Protein AF-0000000085166719 (afdb_homodimer)

Solvent-accessible surface area (backbone atoms only — not comparable to full-atom values): 10986 Å² total; per-residue (Å²): 116,51,76,52,40,31,34,37,41,42,39,90,91,28,64,66,60,52,31,53,52,50,73,62,52,52,67,69,53,53,51,48,44,43,71,26,22,47,31,54,35,35,32,27,33,35,81,90,76,30,36,29,46,36,39,30,30,33,42,92,82,41,46,61,86,51,44,81,73,34,67,69,51,45,51,50,28,52,76,44,33,88,38,32,50,48,48,98,83,22,43,70,46,69,44,77,39,44,84,44,44,73,44,109,116,50,76,52,39,32,32,38,41,41,40,88,90,28,64,66,60,53,30,50,52,51,74,60,52,51,67,67,54,54,51,49,43,44,71,26,23,47,32,54,34,35,32,28,33,35,80,89,76,30,35,29,44,35,38,31,30,31,42,92,82,42,46,60,88,52,43,80,74,34,67,70,50,44,51,50,29,51,74,45,34,88,39,33,47,48,48,98,84,23,44,69,47,70,45,76,36,43,84,44,43,74,44,106

Structure (mmCIF, N/CA/C/O backbone):
data_AF-0000000085166719-model_v1
#
loop_
_entity.id
_entity.type
_entity.pdbx_description
1 polymer 'L-rhamnose mutarotase'
#
loop_
_atom_site.group_PDB
_atom_site.id
_atom_site.type_symbol
_atom_site.label_atom_id
_atom_site.label_alt_id
_atom_site.label_comp_id
_atom_site.label_asym_id
_atom_site.label_entity_id
_atom_site.label_seq_id
_atom_site.pdbx_PDB_ins_code
_atom_site.Cartn_x
_atom_site.Cartn_y
_atom_site.Cartn_z
_atom_site.occupancy
_atom_site.B_iso_or_equiv
_atom_site.auth_seq_id
_atom_site.auth_comp_id
_atom_site.auth_asym_id
_atom_site.auth_atom_id
_atom_site.pdbx_PDB_model_num
ATOM 1 N N . MET A 1 1 ? 17.672 -0.091 -2.314 1 94.38 1 MET A N 1
ATOM 2 C CA . MET A 1 1 ? 16.594 -0.84 -2.947 1 94.38 1 MET A CA 1
ATOM 3 C C . MET A 1 1 ? 15.438 0.082 -3.322 1 94.38 1 MET A C 1
ATOM 5 O O . MET A 1 1 ? 15.234 1.113 -2.682 1 94.38 1 MET A O 1
ATOM 9 N N . GLU A 1 2 ? 14.773 -0.248 -4.43 1 97.62 2 GLU A N 1
ATOM 10 C CA . GLU A 1 2 ? 13.641 0.541 -4.902 1 97.62 2 GLU A CA 1
ATOM 11 C C . GLU A 1 2 ? 12.32 -0.02 -4.379 1 97.62 2 GLU A C 1
ATOM 13 O O . GLU A 1 2 ? 12.125 -1.236 -4.34 1 97.62 2 GLU A O 1
ATOM 18 N N . GLN A 1 3 ? 11.477 0.871 -3.959 1 98.75 3 GLN A N 1
ATOM 19 C CA . GLN A 1 3 ? 10.133 0.477 -3.549 1 98.75 3 GLN A CA 1
ATOM 20 C C . GLN A 1 3 ? 9.109 0.778 -4.641 1 98.75 3 GLN A C 1
ATOM 22 O O . GLN A 1 3 ? 9.086 1.884 -5.188 1 98.75 3 GLN A O 1
ATOM 27 N N . ILE A 1 4 ? 8.234 -0.216 -5.027 1 98.88 4 ILE A N 1
ATOM 28 C CA . ILE A 1 4 ? 7.188 -0.021 -6.023 1 98.88 4 ILE A CA 1
ATOM 29 C C . ILE A 1 4 ? 5.859 -0.545 -5.488 1 98.88 4 ILE A C 1
ATOM 31 O O . ILE A 1 4 ? 5.832 -1.345 -4.547 1 98.88 4 ILE A O 1
ATOM 35 N N . ALA A 1 5 ? 4.809 -0.035 -6.062 1 98.94 5 ALA A N 1
ATOM 36 C CA . ALA A 1 5 ? 3.465 -0.453 -5.664 1 98.94 5 ALA A CA 1
ATOM 37 C C . ALA A 1 5 ? 2.527 -0.502 -6.867 1 98.94 5 ALA A C 1
ATOM 39 O O . ALA A 1 5 ? 2.748 0.188 -7.863 1 98.94 5 ALA A O 1
ATOM 40 N N . PHE A 1 6 ? 1.506 -1.319 -6.793 1 98.94 6 PHE A N 1
ATOM 41 C CA . PHE A 1 6 ? 0.502 -1.482 -7.836 1 98.94 6 PHE A CA 1
ATOM 42 C C . PHE A 1 6 ? -0.787 -2.059 -7.262 1 98.94 6 PHE A C 1
ATOM 44 O O . PHE A 1 6 ? -0.815 -2.512 -6.117 1 98.94 6 PHE A O 1
ATOM 51 N N . THR A 1 7 ? -1.809 -1.953 -8.039 1 98.88 7 THR A N 1
ATOM 52 C CA . THR A 1 7 ? -3.07 -2.553 -7.621 1 98.88 7 THR A CA 1
ATOM 53 C C . THR A 1 7 ? -3.471 -3.688 -8.555 1 98.88 7 THR A C 1
ATOM 55 O O . THR A 1 7 ? -2.977 -3.771 -9.688 1 98.88 7 THR A O 1
ATOM 58 N N . MET A 1 8 ? -4.246 -4.547 -8.039 1 98.81 8 MET A N 1
ATOM 59 C CA . MET A 1 8 ? -4.953 -5.629 -8.719 1 98.81 8 MET A CA 1
ATOM 60 C C . MET A 1 8 ? -6.418 -5.676 -8.289 1 98.81 8 MET A C 1
ATOM 62 O O . MET A 1 8 ? -6.863 -4.844 -7.496 1 98.81 8 MET A O 1
ATOM 66 N N . GLN A 1 9 ? -7.184 -6.609 -8.922 1 98.81 9 GLN A N 1
ATOM 67 C CA . GLN A 1 9 ? -8.609 -6.656 -8.617 1 98.81 9 GLN A CA 1
ATOM 68 C C . GLN A 1 9 ? -9.062 -8.086 -8.336 1 98.81 9 GLN A C 1
ATOM 70 O O . GLN A 1 9 ? -8.984 -8.953 -9.211 1 98.81 9 GLN A O 1
ATOM 75 N N . LEU A 1 10 ? -9.477 -8.242 -7.148 1 98.62 10 LEU A N 1
ATOM 76 C CA . LEU A 1 10 ? -10.07 -9.516 -6.762 1 98.62 10 LEU A CA 1
ATOM 77 C C . LEU A 1 10 ? -11.516 -9.617 -7.234 1 98.62 10 LEU A C 1
ATOM 79 O O . LEU A 1 10 ? -12.227 -8.617 -7.266 1 98.62 10 LEU A O 1
ATOM 83 N N . ARG A 1 11 ? -11.938 -10.797 -7.504 1 98.12 11 ARG A N 1
ATOM 84 C CA . ARG A 1 11 ? -13.352 -11.039 -7.785 1 98.12 11 ARG A CA 1
ATOM 85 C C . ARG A 1 11 ? -14.164 -11.07 -6.496 1 98.12 11 ARG A C 1
ATOM 87 O O . ARG A 1 11 ? -13.664 -11.492 -5.449 1 98.12 11 ARG A O 1
ATOM 94 N N . PRO A 1 12 ? -15.43 -10.641 -6.629 1 97.25 12 PRO A N 1
ATOM 95 C CA . PRO A 1 12 ? -16.266 -10.648 -5.43 1 97.25 12 PRO A CA 1
ATOM 96 C C . PRO A 1 12 ? -16.328 -12.016 -4.754 1 97.25 12 PRO A C 1
ATOM 98 O O . PRO A 1 12 ? -16.422 -13.039 -5.434 1 97.25 12 PRO A O 1
ATOM 101 N N . GLY A 1 13 ? -16.141 -12.031 -3.404 1 97.06 13 GLY A N 1
ATOM 102 C CA . GLY A 1 13 ? -16.312 -13.25 -2.631 1 97.06 13 GLY A CA 1
ATOM 103 C C . GLY A 1 13 ? -15.078 -14.117 -2.602 1 97.06 13 GLY A C 1
ATOM 104 O O . GLY A 1 13 ? -15.094 -15.227 -2.061 1 97.06 13 GLY A O 1
ATOM 105 N N . CYS A 1 14 ? -13.93 -13.609 -3.07 1 98.44 14 CYS A N 1
ATOM 106 C CA . CYS A 1 14 ? -12.781 -14.484 -3.262 1 98.44 14 CYS A CA 1
ATOM 107 C C . CYS A 1 14 ? -11.68 -14.164 -2.256 1 98.44 14 CYS A C 1
ATOM 109 O O . CYS A 1 14 ? -10.594 -14.75 -2.305 1 98.44 14 CYS A O 1
ATOM 111 N N . ALA A 1 15 ? -11.914 -13.289 -1.323 1 98.56 15 ALA A N 1
ATOM 112 C CA . ALA A 1 15 ? -10.883 -12.805 -0.409 1 98.56 15 ALA A CA 1
ATOM 113 C C . ALA A 1 15 ? -10.312 -13.945 0.435 1 98.56 15 ALA A C 1
ATOM 115 O O . ALA A 1 15 ? -9.094 -14.07 0.578 1 98.56 15 ALA A O 1
ATOM 116 N N . GLU A 1 16 ? -11.164 -14.781 0.986 1 98.38 16 GLU A N 1
ATOM 117 C CA . GLU A 1 16 ? -10.727 -15.859 1.871 1 98.38 16 GLU A CA 1
ATOM 118 C C . GLU A 1 16 ? -9.852 -16.859 1.125 1 98.38 16 GLU A C 1
ATOM 120 O O . GLU A 1 16 ? -8.812 -17.281 1.632 1 98.38 16 GLU A O 1
ATOM 125 N N . GLN A 1 17 ? -10.289 -17.25 -0.04 1 98.69 17 GLN A N 1
ATOM 126 C CA . GLN A 1 17 ? -9.508 -18.188 -0.833 1 98.69 17 GLN A CA 1
ATOM 127 C C . GLN A 1 17 ? -8.18 -17.578 -1.264 1 98.69 17 GLN A C 1
ATOM 129 O O . GLN A 1 17 ? -7.152 -18.266 -1.276 1 98.69 17 GLN A O 1
ATOM 134 N N . TYR A 1 18 ? -8.242 -16.344 -1.634 1 98.88 18 TYR A N 1
ATOM 135 C CA . TYR A 1 18 ? -7.02 -15.641 -2.004 1 98.88 18 TYR A CA 1
ATOM 136 C C . TYR A 1 18 ? -6 -15.688 -0.869 1 98.88 18 TYR A C 1
ATOM 138 O O . TYR A 1 18 ? -4.84 -16.047 -1.082 1 98.88 18 TYR A O 1
ATOM 146 N N . ARG A 1 19 ? -6.414 -15.336 0.312 1 98.75 19 ARG A N 1
ATOM 147 C CA . ARG A 1 19 ? -5.539 -15.344 1.481 1 98.75 19 ARG A CA 1
ATOM 148 C C . ARG A 1 19 ? -5.023 -16.75 1.773 1 98.75 19 ARG A C 1
ATOM 150 O O . ARG A 1 19 ? -3.844 -16.938 2.072 1 98.75 19 ARG A O 1
ATOM 157 N N . ALA A 1 20 ? -5.891 -17.719 1.7 1 98.75 20 ALA A N 1
ATOM 158 C CA . ALA A 1 20 ? -5.516 -19.109 1.983 1 98.75 20 ALA A CA 1
ATOM 159 C C . ALA A 1 20 ? -4.406 -19.578 1.046 1 98.75 20 ALA A C 1
ATOM 161 O O . ALA A 1 20 ? -3.467 -20.25 1.476 1 98.75 20 ALA A O 1
ATOM 162 N N . ARG A 1 21 ? -4.508 -19.203 -0.226 1 98.75 21 ARG A N 1
ATOM 163 C CA . ARG A 1 21 ? -3.496 -19.625 -1.191 1 98.75 21 ARG A CA 1
ATOM 164 C C . ARG A 1 21 ? -2.166 -18.922 -0.931 1 98.75 21 ARG A C 1
ATOM 166 O O . ARG A 1 21 ? -1.103 -19.547 -1.054 1 98.75 21 ARG A O 1
ATOM 173 N N . HIS A 1 22 ? -2.201 -17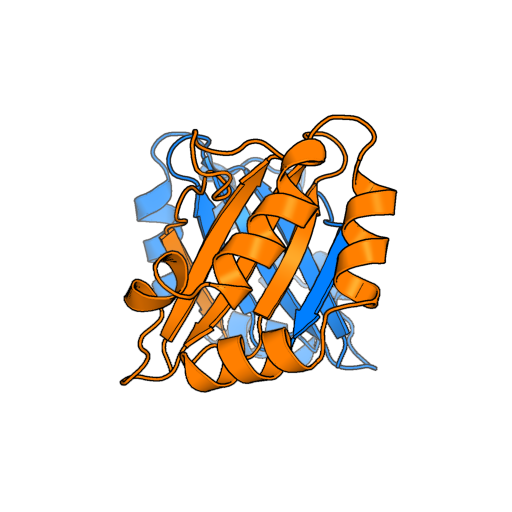.703 -0.545 1 98.81 22 HIS A N 1
ATOM 174 C CA . HIS A 1 22 ? -0.966 -16.984 -0.24 1 98.81 22 HIS A CA 1
ATOM 175 C C . HIS A 1 22 ? -0.344 -17.5 1.057 1 98.81 22 HIS A C 1
ATOM 177 O O . HIS A 1 22 ? 0.881 -17.547 1.186 1 98.81 22 HIS A O 1
ATOM 183 N N . ASP A 1 23 ? -1.196 -17.906 2.061 1 98.31 23 ASP A N 1
ATOM 184 C CA . ASP A 1 23 ? -0.703 -18.484 3.301 1 98.31 23 ASP A CA 1
ATOM 185 C C . ASP A 1 23 ? 0.035 -19.797 3.033 1 98.31 23 ASP A C 1
ATOM 187 O O . ASP A 1 23 ? 0.955 -20.156 3.77 1 98.31 23 ASP A O 1
ATOM 191 N N . ALA A 1 24 ? -0.375 -20.469 1.98 1 98.12 24 ALA A N 1
ATOM 192 C CA . ALA A 1 24 ? 0.218 -21.75 1.592 1 98.12 24 ALA A CA 1
ATOM 193 C C . ALA A 1 24 ? 1.157 -21.578 0.401 1 98.12 24 ALA A C 1
ATOM 195 O O . ALA A 1 24 ? 1.248 -22.453 -0.458 1 98.12 24 ALA A O 1
ATOM 196 N N . LEU A 1 25 ? 1.746 -20.422 0.362 1 98.25 25 LEU A N 1
ATOM 197 C CA . LEU A 1 25 ? 2.629 -20.109 -0.758 1 98.25 25 LEU A CA 1
ATOM 198 C C . LEU A 1 25 ? 3.611 -21.25 -1.003 1 98.25 25 LEU A C 1
ATOM 200 O O . LEU A 1 25 ? 4.18 -21.812 -0.056 1 98.25 25 LEU A O 1
ATOM 204 N N . TRP A 1 26 ? 3.83 -21.531 -2.205 1 98.12 26 TRP A N 1
ATOM 205 C CA . TRP A 1 26 ? 4.809 -22.562 -2.555 1 98.12 26 TRP A CA 1
ATOM 206 C C . TRP A 1 26 ? 6.219 -22.109 -2.193 1 98.12 26 TRP A C 1
ATOM 208 O O . TRP A 1 26 ? 6.656 -21.031 -2.6 1 98.12 26 TRP A O 1
ATOM 218 N N . PRO A 1 27 ? 6.926 -22.922 -1.516 1 98.25 27 PRO A N 1
ATOM 219 C CA . PRO A 1 27 ? 8.289 -22.516 -1.146 1 98.25 27 PRO A CA 1
ATOM 220 C C . PRO A 1 27 ? 9.148 -22.172 -2.357 1 98.25 27 PRO A C 1
ATOM 222 O O . PRO A 1 27 ? 9.938 -21.234 -2.307 1 98.25 27 PRO A O 1
ATOM 225 N N . GLU A 1 28 ? 8.977 -22.922 -3.402 1 98.62 28 GLU A N 1
ATOM 226 C CA . GLU A 1 28 ? 9.766 -22.672 -4.605 1 98.62 28 GLU A CA 1
ATOM 227 C C . GLU A 1 28 ? 9.406 -21.312 -5.215 1 98.62 28 GLU A C 1
ATOM 229 O O . GLU A 1 28 ? 10.242 -20.672 -5.844 1 98.62 28 GLU A O 1
ATOM 234 N N . LEU A 1 29 ? 8.188 -20.906 -5.047 1 98.75 29 LEU A N 1
ATOM 235 C CA . LEU A 1 29 ? 7.785 -19.594 -5.539 1 98.75 29 LEU A CA 1
ATOM 236 C C . LEU A 1 29 ? 8.453 -18.484 -4.738 1 98.75 29 LEU A C 1
ATOM 238 O O . LEU A 1 29 ? 8.898 -17.484 -5.305 1 98.75 29 LEU A O 1
ATOM 242 N N . ALA A 1 30 ? 8.484 -18.641 -3.42 1 98.75 30 ALA A N 1
ATOM 243 C CA . ALA A 1 30 ? 9.172 -17.656 -2.588 1 98.75 30 ALA A CA 1
ATOM 244 C C . ALA A 1 30 ? 10.6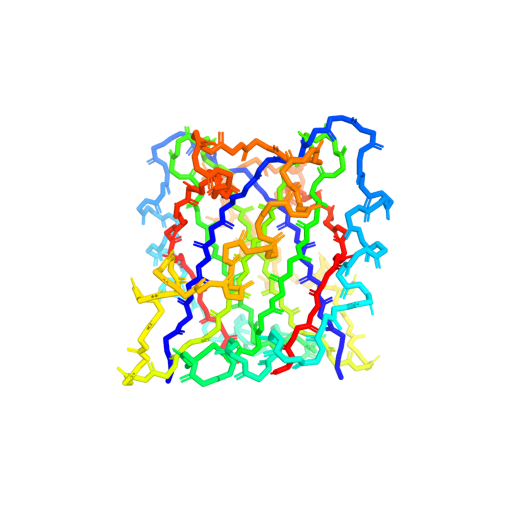25 -17.5 -3.018 1 98.75 30 ALA A C 1
ATOM 246 O O . ALA A 1 30 ? 11.125 -16.375 -3.131 1 98.75 30 ALA A O 1
ATOM 247 N N . VAL A 1 31 ? 11.25 -18.625 -3.229 1 98.75 31 VAL A N 1
ATOM 248 C CA . VAL A 1 31 ? 12.641 -18.625 -3.666 1 98.75 31 VAL A CA 1
ATOM 249 C C . VAL A 1 31 ? 12.758 -17.891 -4.996 1 98.75 31 VAL A C 1
ATOM 251 O O . VAL A 1 31 ? 13.641 -17.047 -5.164 1 98.75 31 VAL A O 1
ATOM 254 N N . LEU A 1 32 ? 11.828 -18.25 -5.902 1 98.81 32 LEU A N 1
ATOM 255 C CA . LEU A 1 32 ? 11.844 -17.609 -7.219 1 98.81 32 LEU A CA 1
ATOM 256 C C . LEU A 1 32 ? 11.711 -16.094 -7.094 1 98.81 32 LEU A C 1
ATOM 258 O O . LEU A 1 32 ? 12.445 -15.352 -7.738 1 98.81 32 LEU A O 1
ATOM 262 N N . LEU A 1 33 ? 10.734 -15.609 -6.301 1 98.81 33 LEU A N 1
ATOM 263 C CA . LEU A 1 33 ? 10.523 -14.18 -6.113 1 98.81 33 LEU A CA 1
ATOM 264 C C . LEU A 1 33 ? 11.758 -13.516 -5.512 1 98.81 33 LEU A C 1
ATOM 266 O O . LEU A 1 33 ? 12.164 -12.438 -5.953 1 98.81 33 LEU A O 1
ATOM 270 N N . HIS A 1 34 ? 12.375 -14.18 -4.539 1 98.69 34 HIS A N 1
ATOM 271 C CA . HIS A 1 34 ? 13.602 -13.648 -3.955 1 98.69 34 HIS A CA 1
ATOM 272 C C . HIS A 1 34 ? 14.719 -13.578 -4.988 1 98.69 34 HIS A C 1
ATOM 274 O O . HIS A 1 34 ? 15.461 -12.594 -5.043 1 98.69 34 HIS A O 1
ATOM 280 N N . GLN A 1 35 ? 14.82 -14.617 -5.766 1 98.56 35 GLN A N 1
ATOM 281 C CA . GLN A 1 35 ? 15.844 -14.664 -6.801 1 98.56 35 GLN A CA 1
ATOM 282 C C . GLN A 1 35 ? 15.633 -13.562 -7.836 1 98.56 35 GLN A C 1
ATOM 284 O O . GLN A 1 35 ? 16.594 -13.023 -8.383 1 98.56 35 GLN A O 1
ATOM 289 N N . ALA A 1 36 ? 14.414 -13.281 -8.039 1 98.69 36 ALA A N 1
ATOM 290 C CA . ALA A 1 36 ? 14.086 -12.234 -9.008 1 98.69 36 ALA A CA 1
ATOM 291 C C . ALA A 1 36 ? 14.375 -10.852 -8.43 1 98.69 36 ALA A C 1
ATOM 293 O O . ALA A 1 36 ? 14.258 -9.844 -9.133 1 98.69 36 ALA A O 1
ATOM 294 N N . GLY A 1 37 ? 14.703 -10.75 -7.121 1 98.69 37 GLY A N 1
ATOM 295 C CA . GLY A 1 37 ? 15.086 -9.492 -6.496 1 98.69 37 GLY A CA 1
ATOM 296 C C . GLY A 1 37 ? 13.992 -8.906 -5.621 1 98.69 37 GLY A C 1
ATOM 297 O O . GLY A 1 37 ? 14.156 -7.816 -5.062 1 98.69 37 GLY A O 1
ATOM 298 N N . VAL A 1 38 ? 12.852 -9.617 -5.469 1 98.75 38 VAL A N 1
ATOM 299 C CA . VAL A 1 38 ? 11.719 -9.133 -4.688 1 98.75 38 VAL A CA 1
ATOM 300 C C . VAL A 1 38 ? 12.031 -9.25 -3.197 1 98.75 38 VAL A C 1
ATOM 302 O O . VAL A 1 38 ? 12.539 -10.281 -2.742 1 98.75 38 VAL A O 1
ATOM 305 N N . ARG A 1 39 ? 11.781 -8.18 -2.49 1 98.62 39 ARG A N 1
ATOM 306 C CA . ARG A 1 39 ? 11.922 -8.141 -1.038 1 98.62 39 ARG A CA 1
ATOM 307 C C . ARG A 1 39 ? 10.75 -7.41 -0.389 1 98.62 39 ARG A C 1
ATOM 309 O O . ARG A 1 39 ? 10.18 -6.496 -0.983 1 98.62 39 ARG A O 1
ATOM 316 N N . ASP A 1 40 ? 10.445 -7.848 0.82 1 98.56 40 ASP A N 1
ATOM 317 C CA . ASP A 1 40 ? 9.453 -7.16 1.647 1 98.56 40 ASP A CA 1
ATOM 318 C C . ASP A 1 40 ? 8.18 -6.887 0.861 1 98.56 40 ASP A C 1
ATOM 320 O O . ASP A 1 40 ? 7.742 -5.738 0.758 1 98.56 40 ASP A O 1
ATOM 324 N N . TYR A 1 41 ? 7.59 -7.973 0.288 1 98.94 41 TYR A N 1
ATOM 325 C CA . TYR A 1 41 ? 6.414 -7.914 -0.57 1 98.94 41 TYR A CA 1
ATOM 326 C C . TYR A 1 41 ? 5.141 -8.117 0.241 1 98.94 41 TYR A C 1
ATOM 328 O O . TYR A 1 41 ? 4.934 -9.18 0.828 1 98.94 41 TYR A O 1
ATOM 336 N N . SER A 1 42 ? 4.285 -7.074 0.28 1 98.94 42 SER A N 1
ATOM 337 C CA . SER A 1 42 ? 3.025 -7.148 1.012 1 98.94 42 SER A CA 1
ATOM 338 C C . SER A 1 42 ? 1.837 -6.871 0.097 1 98.94 42 SER A C 1
ATOM 340 O O . SER A 1 42 ? 1.944 -6.086 -0.848 1 98.94 42 SER A O 1
ATOM 342 N N . ILE A 1 43 ? 0.747 -7.488 0.389 1 98.94 43 ILE A N 1
ATOM 343 C CA . ILE A 1 43 ? -0.516 -7.254 -0.302 1 98.94 43 ILE A CA 1
ATOM 344 C C . ILE A 1 43 ? -1.628 -7.023 0.72 1 98.94 43 ILE A C 1
ATOM 346 O O . ILE A 1 43 ? -1.722 -7.746 1.716 1 98.94 43 ILE A O 1
ATOM 350 N N . PHE A 1 44 ? -2.465 -6.055 0.47 1 98.94 44 PHE A N 1
ATOM 351 C CA . PHE A 1 44 ? -3.621 -5.707 1.289 1 98.94 44 PHE A CA 1
ATOM 352 C C . PHE A 1 44 ? -4.887 -5.641 0.44 1 98.94 44 PHE A C 1
ATOM 354 O O . PHE A 1 44 ? -4.816 -5.398 -0.767 1 98.94 44 PHE A O 1
ATOM 361 N N . LEU A 1 45 ? -6.016 -5.762 1.114 1 98.94 45 LEU A N 1
ATOM 362 C CA . LEU A 1 45 ? -7.297 -5.797 0.415 1 98.94 45 LEU A CA 1
ATOM 363 C C . LEU A 1 45 ? -8.203 -4.664 0.883 1 98.94 45 LEU A C 1
ATOM 365 O O . LEU A 1 45 ? -8.375 -4.457 2.086 1 98.94 45 LEU A O 1
ATOM 369 N N . ASP A 1 46 ? -8.688 -3.873 -0.027 1 98.38 46 ASP A N 1
ATOM 370 C CA . ASP A 1 46 ? -9.891 -3.074 0.206 1 98.38 46 ASP A CA 1
ATOM 371 C C . ASP A 1 46 ? -11.148 -3.926 0.079 1 98.38 46 ASP A C 1
ATOM 373 O O . ASP A 1 46 ? -11.594 -4.23 -1.032 1 98.38 46 ASP A O 1
ATOM 377 N N . ALA A 1 47 ? -11.758 -4.25 1.148 1 95.75 47 ALA A N 1
ATOM 378 C CA . ALA A 1 47 ? -12.844 -5.227 1.159 1 95.75 47 ALA A CA 1
ATOM 379 C C . ALA A 1 47 ? -14.078 -4.688 0.444 1 95.75 47 ALA A C 1
ATOM 381 O O . ALA A 1 47 ? -14.891 -5.461 -0.069 1 95.75 47 ALA A O 1
ATOM 382 N N . ASP A 1 48 ? -14.219 -3.381 0.429 1 95.06 48 ASP A N 1
ATOM 383 C CA . ASP A 1 48 ? -15.398 -2.781 -0.179 1 95.06 48 ASP A CA 1
ATOM 384 C C . ASP A 1 48 ? -15.359 -2.9 -1.7 1 95.06 48 ASP A C 1
ATOM 386 O O . ASP A 1 48 ? -16.375 -3.184 -2.336 1 95.06 48 ASP A O 1
ATOM 390 N N . SER A 1 49 ? -14.18 -2.75 -2.262 1 96.44 49 SER A N 1
ATOM 391 C CA . SER A 1 49 ? -14.078 -2.672 -3.715 1 96.44 49 SER A CA 1
ATOM 392 C C . SER A 1 49 ? -13.461 -3.943 -4.293 1 96.44 49 SER A C 1
ATOM 394 O O . SER A 1 49 ? -13.531 -4.18 -5.504 1 96.44 49 SER A O 1
ATOM 396 N N . GLY A 1 50 ? -12.836 -4.75 -3.451 1 98 50 GLY A N 1
ATOM 397 C CA . GLY A 1 50 ? -12.094 -5.902 -3.943 1 98 50 GLY A CA 1
ATOM 398 C C . GLY A 1 50 ? -10.719 -5.547 -4.477 1 98 50 GLY A C 1
ATOM 399 O O . GLY A 1 50 ? -10 -6.414 -4.973 1 98 50 GLY A O 1
ATOM 400 N N . LYS A 1 51 ? -10.359 -4.309 -4.414 1 98.56 51 LYS A N 1
ATOM 401 C CA . LYS A 1 51 ? -9.055 -3.869 -4.898 1 98.56 51 LYS A CA 1
ATOM 402 C C . LYS A 1 51 ? -7.934 -4.355 -3.979 1 98.56 51 LYS A C 1
ATOM 404 O O . LYS A 1 51 ? -8.055 -4.285 -2.754 1 98.56 51 LYS A O 1
ATOM 409 N N . LEU A 1 52 ? -6.844 -4.934 -4.578 1 98.94 52 LEU A N 1
ATOM 410 C CA . LEU A 1 52 ? -5.629 -5.32 -3.871 1 98.94 52 LEU A CA 1
ATOM 411 C C . LEU A 1 52 ? -4.539 -4.27 -4.047 1 98.94 52 LEU A C 1
ATOM 413 O O . LEU A 1 52 ? -4.293 -3.805 -5.164 1 98.94 52 LEU A O 1
ATOM 417 N N . PHE A 1 53 ? -3.961 -3.893 -2.99 1 98.94 53 PHE A N 1
ATOM 418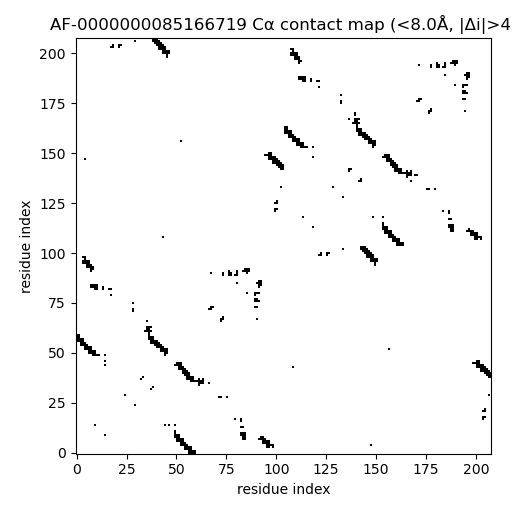 C CA . PHE A 1 53 ? -2.799 -3.014 -2.949 1 98.94 53 PHE A CA 1
ATOM 419 C C . PHE A 1 53 ? -1.531 -3.805 -2.645 1 98.94 53 PHE A C 1
ATOM 421 O O . PHE A 1 53 ? -1.41 -4.406 -1.575 1 98.94 53 PHE A O 1
ATOM 428 N N . ALA A 1 54 ? -0.616 -3.812 -3.568 1 98.94 54 ALA A N 1
ATOM 429 C CA . ALA A 1 54 ? 0.655 -4.52 -3.418 1 98.94 54 ALA A CA 1
ATOM 430 C C . ALA A 1 54 ? 1.821 -3.537 -3.342 1 98.94 54 ALA A C 1
ATOM 432 O O . ALA A 1 54 ? 1.861 -2.553 -4.082 1 98.94 54 ALA A O 1
ATOM 433 N N . VAL A 1 55 ? 2.725 -3.787 -2.441 1 98.94 55 VAL A N 1
ATOM 434 C CA . VAL A 1 55 ? 3.936 -2.986 -2.297 1 98.94 55 VAL A CA 1
ATOM 435 C C . VAL A 1 55 ? 5.133 -3.898 -2.037 1 98.94 55 VAL A C 1
ATOM 437 O O . VAL A 1 55 ? 5.027 -4.871 -1.288 1 98.94 55 VAL A O 1
ATOM 440 N N . LEU A 1 56 ? 6.199 -3.617 -2.686 1 98.94 56 LEU A N 1
ATOM 441 C CA . LEU A 1 56 ? 7.395 -4.438 -2.531 1 98.94 56 LEU A CA 1
ATOM 442 C C . LEU A 1 56 ? 8.656 -3.6 -2.73 1 98.94 56 LEU A C 1
ATOM 444 O O . LEU A 1 56 ? 8.586 -2.475 -3.23 1 98.94 56 LEU A O 1
ATOM 448 N N . ARG A 1 57 ? 9.766 -4.145 -2.295 1 98.75 57 ARG A N 1
ATOM 449 C CA . ARG A 1 57 ? 11.086 -3.633 -2.637 1 98.75 57 ARG A CA 1
ATOM 450 C C . ARG A 1 57 ? 11.805 -4.57 -3.602 1 98.75 57 ARG A C 1
ATOM 452 O O . ARG A 1 57 ? 11.508 -5.77 -3.645 1 98.75 57 ARG A O 1
ATOM 459 N N . ARG A 1 58 ? 12.617 -3.988 -4.383 1 98.69 58 ARG A N 1
ATOM 460 C CA . ARG A 1 58 ? 13.398 -4.832 -5.285 1 98.69 58 ARG A CA 1
ATOM 461 C C . ARG A 1 58 ? 14.852 -4.387 -5.332 1 98.69 58 ARG A C 1
ATOM 463 O O . ARG A 1 58 ? 15.148 -3.191 -5.254 1 98.69 58 ARG A O 1
ATOM 470 N N . THR A 1 59 ? 15.734 -5.359 -5.5 1 98.38 59 THR A N 1
ATOM 471 C CA . THR A 1 59 ? 17.172 -5.102 -5.578 1 98.38 59 THR A CA 1
ATOM 472 C C . THR A 1 59 ? 17.516 -4.375 -6.871 1 98.38 59 THR A C 1
ATOM 474 O O . THR A 1 59 ? 16.7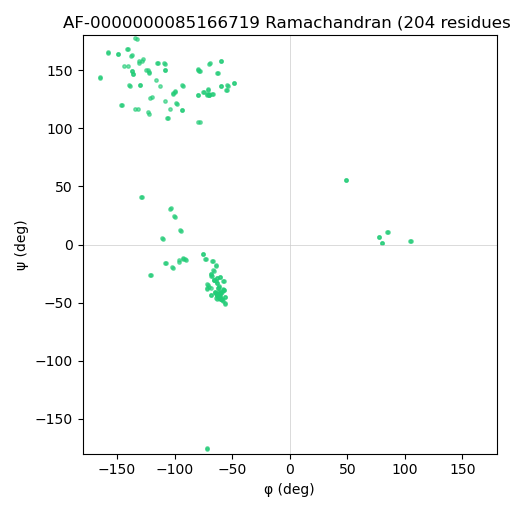81 -4.461 -7.855 1 98.38 59 THR A O 1
ATOM 477 N N . PRO A 1 60 ? 18.656 -3.643 -6.871 1 97.81 60 PRO A N 1
ATOM 478 C CA . PRO A 1 60 ? 19.047 -2.918 -8.086 1 97.81 60 PRO A CA 1
ATOM 479 C C . PRO A 1 60 ? 19.203 -3.834 -9.297 1 97.81 60 PRO A C 1
ATOM 481 O O . PRO A 1 60 ? 18.938 -3.42 -10.43 1 97.81 60 PRO A O 1
ATOM 484 N N . GLU A 1 61 ? 19.609 -5.066 -9.102 1 97.31 61 GLU A N 1
ATOM 485 C CA . GLU A 1 61 ? 19.859 -6 -10.195 1 97.31 61 GLU A CA 1
ATOM 486 C C . GLU A 1 61 ? 18.688 -6.961 -10.375 1 97.31 61 GLU A C 1
ATOM 488 O O . GLU A 1 61 ? 18.859 -8.07 -10.883 1 97.31 61 GLU A O 1
ATOM 493 N N . HIS A 1 62 ? 17.609 -6.531 -9.961 1 98.5 62 HIS A N 1
ATOM 494 C CA . HIS A 1 62 ? 16.453 -7.418 -10.039 1 98.5 62 HIS A CA 1
ATOM 495 C C . HIS A 1 62 ? 16.172 -7.828 -11.477 1 98.5 62 HIS A C 1
ATOM 497 O O . HIS A 1 62 ? 16.562 -7.129 -12.414 1 98.5 62 HIS A O 1
ATOM 503 N N . CYS A 1 63 ? 15.461 -8.961 -11.648 1 98.19 63 CYS A N 1
ATOM 504 C CA . CYS A 1 63 ? 15.047 -9.469 -12.953 1 98.19 63 CYS A CA 1
ATOM 505 C C . CYS A 1 63 ? 13.555 -9.766 -12.969 1 98.19 63 CYS A C 1
ATOM 507 O O . CYS A 1 63 ? 13.133 -10.805 -13.5 1 98.19 63 CYS A O 1
ATOM 509 N N . MET A 1 64 ? 12.781 -8.898 -12.359 1 98.25 64 MET A N 1
ATOM 510 C CA . MET A 1 64 ? 11.336 -9.102 -12.242 1 98.25 64 MET A CA 1
ATOM 511 C C . MET A 1 64 ? 10.68 -9.172 -13.617 1 98.25 64 MET A C 1
ATOM 513 O O . MET A 1 64 ? 9.656 -9.836 -13.789 1 98.25 64 MET A O 1
ATOM 517 N N . ASP A 1 65 ? 11.266 -8.531 -14.578 1 97.25 65 ASP A N 1
ATOM 518 C CA . ASP A 1 65 ? 10.703 -8.492 -15.922 1 97.25 65 ASP A CA 1
ATOM 519 C C . ASP A 1 65 ? 10.734 -9.875 -16.578 1 97.25 65 ASP A C 1
ATOM 521 O O . ASP A 1 65 ? 10.062 -10.109 -17.578 1 97.25 65 ASP A O 1
ATOM 525 N N . SER A 1 66 ? 11.477 -10.82 -16.047 1 97.44 66 SER A N 1
ATOM 526 C CA . SER A 1 66 ? 11.578 -12.164 -16.609 1 97.44 66 SER A CA 1
ATOM 527 C C . SER A 1 66 ? 10.555 -13.102 -15.969 1 97.44 66 SER A C 1
ATOM 529 O O . SER A 1 66 ? 10.328 -14.211 -16.469 1 97.44 66 SER A O 1
ATOM 531 N N . LEU A 1 67 ? 9.938 -12.695 -14.898 1 98.19 67 LEU A N 1
ATOM 532 C CA . LEU A 1 67 ? 9.062 -13.562 -14.117 1 98.19 67 LEU A CA 1
ATOM 533 C C . LEU A 1 67 ? 7.938 -14.117 -14.992 1 98.19 67 LEU A C 1
ATOM 535 O O . LEU A 1 67 ? 7.609 -15.305 -14.898 1 98.19 67 LEU A O 1
ATOM 539 N N . PRO A 1 68 ? 7.375 -13.305 -15.914 1 97.5 68 PRO A N 1
ATOM 540 C CA . PRO A 1 68 ? 6.266 -13.828 -16.719 1 97.5 68 PRO A CA 1
ATOM 541 C C . PRO A 1 68 ? 6.688 -14.992 -17.609 1 97.5 68 PRO A C 1
ATOM 543 O O . PRO A 1 68 ? 5.844 -15.781 -18.047 1 97.5 68 PRO A O 1
ATOM 546 N N . LEU A 1 69 ? 7.957 -15.102 -17.812 1 97.38 69 LEU A N 1
ATOM 547 C CA . LEU A 1 69 ? 8.453 -16.141 -18.703 1 97.38 69 LEU A CA 1
ATOM 548 C C . LEU A 1 69 ? 8.742 -17.422 -17.938 1 97.38 69 LEU A C 1
ATOM 550 O O . LEU A 1 69 ? 8.953 -18.484 -18.531 1 97.38 69 LEU A O 1
ATOM 554 N N . ASN A 1 70 ? 8.781 -17.391 -16.656 1 98.5 70 ASN A N 1
ATOM 555 C CA . ASN A 1 70 ? 9.109 -18.547 -15.82 1 98.5 70 ASN A CA 1
ATOM 556 C C . ASN A 1 70 ? 7.922 -19.484 -15.664 1 98.5 70 ASN A C 1
ATOM 558 O O . ASN A 1 70 ? 6.84 -19.062 -15.25 1 98.5 70 ASN A O 1
ATOM 562 N N . PRO A 1 71 ? 8.117 -20.703 -15.914 1 98.44 71 PRO A N 1
ATOM 563 C CA . PRO A 1 71 ? 6.996 -21.656 -15.852 1 98.44 71 PRO A CA 1
ATOM 564 C C . PRO A 1 71 ? 6.383 -21.734 -14.453 1 98.44 71 PRO A C 1
ATOM 566 O O . PRO A 1 71 ? 5.172 -21.938 -14.32 1 98.44 71 PRO A O 1
ATOM 569 N N . LEU A 1 72 ? 7.18 -21.641 -13.422 1 98.69 72 LEU A N 1
ATOM 570 C CA . LEU A 1 72 ? 6.66 -21.688 -12.055 1 98.69 72 LEU A CA 1
ATOM 571 C C . LEU A 1 72 ? 5.75 -20.5 -11.789 1 98.69 72 LEU A C 1
ATOM 573 O O . LEU A 1 72 ? 4.688 -20.656 -11.172 1 98.69 72 LEU A O 1
ATOM 577 N N . MET A 1 73 ? 6.145 -19.344 -12.25 1 98.69 73 MET A N 1
ATOM 578 C CA . MET A 1 73 ? 5.316 -18.156 -12.102 1 98.69 73 MET A CA 1
ATOM 579 C C . MET A 1 73 ? 4 -18.312 -12.859 1 98.69 73 MET A C 1
ATOM 581 O O . MET A 1 73 ? 2.938 -17.969 -12.336 1 98.69 73 MET A O 1
ATOM 585 N N . GLN A 1 74 ? 4.078 -18.812 -14.031 1 98.56 74 GLN A N 1
ATOM 586 C CA . GLN A 1 74 ? 2.883 -19.031 -14.844 1 98.56 74 GLN A CA 1
ATOM 587 C C . GLN A 1 74 ? 1.923 -20 -14.164 1 98.56 74 GLN A C 1
ATOM 589 O O . GLN A 1 74 ? 0.706 -19.797 -14.195 1 98.56 74 GLN A O 1
ATOM 594 N N . ARG A 1 75 ? 2.447 -21 -13.586 1 98.69 75 ARG A N 1
ATOM 595 C CA . ARG A 1 75 ? 1.614 -21.953 -12.867 1 98.69 75 ARG A CA 1
ATOM 596 C C . ARG A 1 75 ? 0.918 -21.281 -11.68 1 98.69 75 ARG A C 1
ATOM 598 O O . ARG A 1 75 ? -0.259 -21.547 -11.422 1 98.69 75 ARG A O 1
ATOM 605 N N . TRP A 1 76 ? 1.672 -20.5 -10.984 1 98.69 76 TRP A N 1
ATOM 606 C CA . TRP A 1 76 ? 1.077 -19.781 -9.859 1 98.69 76 TRP A CA 1
ATOM 607 C C . TRP A 1 76 ? -0.065 -18.891 -10.328 1 98.69 76 TRP A C 1
ATOM 609 O O . TRP A 1 76 ? -1.161 -18.922 -9.766 1 98.69 76 TRP A O 1
ATOM 619 N N . TRP A 1 77 ? 0.186 -18.141 -11.398 1 98.62 77 TRP A N 1
ATOM 620 C CA . TRP A 1 77 ? -0.85 -17.234 -11.898 1 98.62 77 TRP A CA 1
ATOM 621 C C . TRP A 1 77 ? -2.076 -18.016 -12.352 1 98.62 77 TRP A C 1
ATOM 623 O O . TRP A 1 77 ? -3.211 -17.594 -12.133 1 98.62 77 TRP A O 1
ATOM 633 N N . THR A 1 78 ? -1.839 -19.125 -12.93 1 98.69 78 THR A N 1
ATOM 634 C CA . THR A 1 78 ? -2.947 -19.984 -13.312 1 98.69 78 THR A CA 1
ATOM 635 C C . THR A 1 78 ? -3.754 -20.406 -12.086 1 98.69 78 THR A C 1
ATOM 637 O O . THR A 1 78 ? -4.988 -20.406 -12.117 1 98.69 78 THR A O 1
ATOM 640 N N . SER A 1 79 ? -3.1 -20.766 -11.078 1 98.5 79 SER A N 1
ATOM 641 C CA . SER A 1 79 ? -3.754 -21.219 -9.859 1 98.5 79 SER A CA 1
ATOM 642 C C . SER A 1 79 ? -4.543 -20.078 -9.203 1 98.5 79 SER A C 1
ATOM 644 O O . SER A 1 79 ? -5.477 -20.328 -8.438 1 98.5 79 SER A O 1
ATOM 646 N N . MET A 1 80 ? -4.168 -18.828 -9.516 1 98.62 80 MET A N 1
ATOM 647 C CA . MET A 1 80 ? -4.805 -17.656 -8.914 1 98.62 80 MET A CA 1
ATOM 648 C C . MET A 1 80 ? -5.902 -17.109 -9.82 1 98.62 80 MET A C 1
ATOM 650 O O . MET A 1 80 ? -6.758 -16.344 -9.375 1 98.62 80 MET A O 1
ATOM 654 N N . ALA A 1 81 ? -5.988 -17.5 -11.031 1 98.56 81 ALA A N 1
ATOM 655 C CA . ALA A 1 81 ? -6.727 -16.828 -12.094 1 98.56 81 ALA A CA 1
ATOM 656 C C . ALA A 1 81 ? -8.227 -16.844 -11.82 1 98.56 81 ALA A C 1
ATOM 658 O O . ALA A 1 81 ? -8.953 -15.938 -12.242 1 98.56 81 ALA A O 1
ATOM 659 N N . ASP A 1 82 ? -8.734 -17.812 -11.172 1 98.44 82 ASP A N 1
ATOM 660 C CA . ASP A 1 82 ? -10.172 -17.891 -10.898 1 98.44 82 ASP A CA 1
ATOM 661 C C . ASP A 1 82 ? -10.578 -16.891 -9.828 1 98.44 82 ASP A C 1
ATOM 663 O O . ASP A 1 82 ? -11.773 -16.609 -9.656 1 98.44 82 ASP A O 1
ATOM 667 N N . LEU A 1 83 ? -9.664 -16.312 -9.148 1 98.69 83 LEU A N 1
ATOM 668 C CA . LEU A 1 83 ? -9.977 -15.477 -7.996 1 98.69 83 LEU A CA 1
ATOM 669 C C . LEU A 1 83 ? -9.898 -13.992 -8.352 1 98.69 83 LEU A C 1
ATOM 671 O O . LEU A 1 83 ? -10.391 -13.148 -7.609 1 98.69 83 LEU A O 1
ATOM 675 N N . MET A 1 84 ? -9.195 -13.617 -9.438 1 98.62 84 MET A N 1
ATOM 676 C CA . MET A 1 84 ? -8.906 -12.211 -9.695 1 98.62 84 MET A CA 1
ATOM 677 C C . MET A 1 84 ? -9.023 -11.891 -11.18 1 98.62 84 MET A C 1
ATOM 679 O O . MET A 1 84 ? -9.211 -12.789 -12 1 98.62 84 MET A O 1
ATOM 683 N N . GLU A 1 85 ? -9.031 -10.617 -11.531 1 98.62 85 GLU A N 1
ATOM 684 C CA . GLU A 1 85 ? -9.008 -10.188 -12.922 1 98.62 85 GLU A CA 1
ATOM 685 C C . GLU A 1 85 ? -7.641 -10.43 -13.555 1 98.62 85 GLU A C 1
ATOM 687 O O . GLU A 1 85 ? -6.617 -9.992 -13.023 1 98.62 85 GLU A O 1
ATOM 692 N N . THR A 1 86 ? -7.652 -11.094 -14.703 1 98.62 86 THR A N 1
ATOM 693 C CA . THR A 1 86 ? -6.398 -11.469 -15.344 1 98.62 86 THR A CA 1
ATOM 694 C C . THR A 1 86 ? -6.461 -11.219 -16.844 1 98.62 86 THR A C 1
ATOM 696 O O . THR A 1 86 ? -7.539 -10.992 -17.406 1 98.62 86 THR A O 1
ATOM 699 N N . SER A 1 87 ? -5.266 -11.195 -17.422 1 97.88 87 SER A N 1
ATOM 700 C CA . SER A 1 87 ? -5.156 -11.234 -18.875 1 97.88 87 SER A CA 1
ATOM 701 C C . SER A 1 87 ? -5.5 -12.617 -19.422 1 97.88 87 SER A C 1
ATOM 703 O O . SER A 1 87 ? -5.855 -13.523 -18.656 1 97.88 87 SER A O 1
ATOM 705 N N . ARG A 1 88 ? -5.344 -12.789 -20.719 1 96.31 88 ARG A N 1
ATOM 706 C CA . ARG A 1 88 ? -5.648 -14.055 -21.359 1 96.31 88 ARG A CA 1
ATOM 707 C C . ARG A 1 88 ? -4.66 -15.141 -20.938 1 96.31 88 ARG A C 1
ATOM 709 O O . ARG A 1 88 ? -5.008 -16.328 -20.891 1 96.31 88 ARG A O 1
ATOM 716 N N . ASN A 1 89 ? -3.484 -14.727 -20.547 1 96.62 89 ASN A N 1
ATOM 717 C CA . ASN A 1 89 ? -2.457 -15.672 -20.125 1 96.62 89 ASN A CA 1
ATOM 718 C C . ASN A 1 89 ? -2.463 -15.859 -18.609 1 96.62 89 ASN A C 1
ATOM 720 O O . ASN A 1 89 ? -1.468 -16.297 -18.031 1 96.62 89 ASN A O 1
ATOM 724 N N . HIS A 1 90 ? -3.477 -15.383 -17.922 1 97.81 90 HIS A N 1
ATOM 725 C CA . HIS A 1 90 ? -3.754 -15.594 -16.5 1 97.81 90 HIS A CA 1
ATOM 726 C C . HIS A 1 90 ? -2.873 -14.711 -15.633 1 97.81 90 HIS A C 1
ATOM 728 O O . HIS A 1 90 ? -2.855 -14.852 -14.406 1 97.81 90 HIS A O 1
ATOM 734 N N . GLN A 1 91 ? -2.115 -13.836 -16.219 1 97.81 91 GLN A N 1
ATOM 735 C CA . GLN A 1 91 ? -1.383 -12.836 -15.445 1 97.81 91 GLN A CA 1
ATOM 736 C C . GLN A 1 91 ? -2.332 -11.805 -14.844 1 97.81 91 GLN A C 1
ATOM 738 O O . GLN A 1 91 ? -3.217 -11.289 -15.531 1 97.81 91 GLN A O 1
ATOM 743 N N . PRO A 1 92 ? -2.174 -11.617 -13.531 1 98.44 92 PRO A N 1
ATOM 744 C CA . PRO A 1 92 ? -3.031 -10.57 -12.961 1 98.44 92 PRO A CA 1
ATOM 745 C C . PRO A 1 92 ? -2.9 -9.234 -13.695 1 98.44 92 PRO A C 1
ATOM 747 O O . PRO A 1 92 ? -1.798 -8.852 -14.094 1 98.44 92 PRO A O 1
ATOM 750 N N . LEU A 1 93 ? -4.023 -8.555 -13.961 1 98.38 93 LEU A N 1
ATOM 751 C CA . LEU A 1 93 ? -3.979 -7.172 -14.422 1 98.38 93 LEU A CA 1
ATOM 752 C C . LEU A 1 93 ? -3.525 -6.238 -13.305 1 98.38 93 LEU A C 1
ATOM 754 O O . LEU A 1 93 ? -4.051 -6.293 -12.195 1 98.38 93 LEU A O 1
ATOM 758 N N . THR A 1 94 ? -2.562 -5.457 -13.609 1 98.31 94 THR A N 1
ATOM 759 C CA . THR A 1 94 ? -2.006 -4.578 -12.586 1 98.31 94 THR A CA 1
ATOM 760 C C . THR A 1 94 ? -2.072 -3.119 -13.031 1 98.31 94 THR A C 1
ATOM 762 O O . THR A 1 94 ? -2.1 -2.834 -14.234 1 98.31 94 THR A O 1
ATOM 765 N N . GLN A 1 95 ? -2.182 -2.223 -12.156 1 98.31 95 GLN A N 1
ATOM 766 C CA . GLN A 1 95 ? -2.045 -0.784 -12.344 1 98.31 95 GLN A CA 1
ATOM 767 C C . GLN A 1 95 ? -0.955 -0.209 -11.445 1 98.31 95 GLN A C 1
ATOM 769 O O . GLN A 1 95 ? -1.093 -0.203 -10.219 1 98.31 95 GLN A O 1
ATOM 774 N N . PRO A 1 96 ? 0.141 0.258 -12.031 1 98.69 96 PRO A N 1
ATOM 775 C CA . PRO A 1 96 ? 1.192 0.854 -11.203 1 98.69 96 PRO A CA 1
ATOM 776 C C . PRO A 1 96 ? 0.719 2.098 -10.453 1 98.69 96 PRO A C 1
ATOM 778 O O . PRO A 1 96 ? -0.125 2.844 -10.961 1 98.69 96 PRO A O 1
ATOM 781 N N . LEU A 1 97 ? 1.276 2.273 -9.32 1 98.88 97 LEU A N 1
ATOM 782 C CA . LEU A 1 97 ? 0.965 3.453 -8.523 1 98.88 97 LEU A CA 1
ATOM 783 C C . LEU A 1 97 ? 2.15 4.414 -8.484 1 98.88 97 LEU A C 1
ATOM 785 O O . LEU A 1 97 ? 3.303 3.988 -8.609 1 98.88 97 LEU A O 1
ATOM 789 N N . ILE A 1 98 ? 1.896 5.672 -8.242 1 98.81 98 ILE A N 1
ATOM 790 C CA . ILE A 1 98 ? 2.906 6.723 -8.242 1 98.81 98 ILE A CA 1
ATOM 791 C C . ILE A 1 98 ? 3.352 7.02 -6.816 1 98.81 98 ILE A C 1
ATOM 793 O O . ILE A 1 98 ? 2.529 7.344 -5.957 1 98.81 98 ILE A O 1
ATOM 797 N N . PRO A 1 99 ? 4.648 6.867 -6.496 1 98.88 99 PRO A N 1
ATOM 798 C CA . PRO A 1 99 ? 5.109 7.246 -5.156 1 98.88 99 PRO A CA 1
ATOM 799 C C . PRO A 1 99 ? 4.863 8.719 -4.844 1 98.88 99 PRO A C 1
ATOM 801 O O . PRO A 1 99 ? 5.152 9.586 -5.672 1 98.88 99 PRO A O 1
ATOM 804 N N . MET A 1 100 ? 4.367 9.023 -3.621 1 98.81 100 MET A N 1
ATOM 805 C CA . MET A 1 100 ? 4.055 10.391 -3.234 1 98.81 100 MET A CA 1
ATOM 806 C C . MET A 1 100 ? 4.859 10.805 -2.004 1 98.81 100 MET A C 1
ATOM 808 O O . MET A 1 100 ? 5.047 12 -1.753 1 98.81 100 MET A O 1
ATOM 812 N N . PHE A 1 101 ? 5.258 9.828 -1.186 1 98.88 101 PHE A N 1
ATOM 813 C CA . PHE A 1 101 ? 5.863 10.133 0.107 1 98.88 101 PHE A CA 1
ATOM 814 C C . PHE A 1 101 ? 6.559 8.906 0.681 1 98.88 101 PHE A C 1
ATOM 816 O O . PHE A 1 101 ? 6.074 7.781 0.523 1 98.88 101 PHE A O 1
ATOM 823 N N . HIS A 1 102 ? 7.668 9.133 1.343 1 98.75 102 HIS A N 1
ATOM 824 C CA . HIS A 1 102 ? 8.312 8.102 2.146 1 98.75 102 HIS A CA 1
ATOM 825 C C . HIS A 1 102 ? 8.992 8.695 3.371 1 98.75 102 HIS A C 1
ATOM 827 O O . HIS A 1 102 ? 9.836 9.586 3.244 1 98.75 102 HIS A O 1
ATOM 833 N N . LEU A 1 103 ? 8.602 8.305 4.465 1 98.38 103 LEU A N 1
ATOM 834 C CA . LEU A 1 103 ? 9.266 8.562 5.738 1 98.38 103 LEU A CA 1
ATOM 835 C C . LEU A 1 103 ? 9.961 7.301 6.25 1 98.38 103 LEU A C 1
ATOM 837 O O . LEU A 1 103 ? 9.297 6.34 6.645 1 98.38 103 LEU A O 1
ATOM 841 N N . PRO A 1 104 ? 11.281 7.297 6.215 1 95.38 104 PRO A N 1
ATOM 842 C CA . PRO A 1 104 ? 12 6.09 6.617 1 95.38 104 PRO A CA 1
ATOM 843 C C . PRO A 1 104 ? 11.781 5.73 8.086 1 95.38 104 PRO A C 1
ATOM 845 O O . PRO A 1 104 ? 11.523 6.613 8.906 1 95.38 104 PRO A O 1
ATOM 848 N N . MET B 1 1 ? 7.648 -5.445 14.625 1 94.38 1 MET B N 1
ATOM 849 C CA . MET B 1 1 ? 6.828 -4.293 14.273 1 94.38 1 MET B CA 1
ATOM 850 C C . MET B 1 1 ? 5.637 -4.715 13.414 1 94.38 1 MET B C 1
ATOM 852 O O . MET B 1 1 ? 5.699 -5.719 12.711 1 94.38 1 MET B O 1
ATOM 856 N N . GLU B 1 2 ? 4.512 -4.016 13.594 1 97.62 2 GLU B N 1
ATOM 857 C CA . GLU B 1 2 ? 3.297 -4.305 12.836 1 97.62 2 GLU B CA 1
ATOM 858 C C . GLU B 1 2 ? 3.217 -3.449 11.57 1 97.62 2 GLU B C 1
ATOM 860 O O . GLU B 1 2 ? 3.541 -2.262 11.602 1 97.62 2 GLU B O 1
ATOM 865 N N . GLN B 1 3 ? 2.842 -4.062 10.508 1 98.69 3 GLN B N 1
ATOM 866 C CA . GLN B 1 3 ? 2.607 -3.332 9.266 1 98.69 3 GLN B CA 1
ATOM 867 C C . GLN B 1 3 ? 1.117 -3.104 9.031 1 98.69 3 GLN B C 1
ATOM 869 O O . GLN B 1 3 ? 0.316 -4.035 9.141 1 98.69 3 GLN B O 1
ATOM 874 N N . ILE B 1 4 ? 0.668 -1.83 8.727 1 98.88 4 ILE B N 1
ATOM 875 C CA . ILE B 1 4 ? -0.728 -1.514 8.445 1 98.88 4 ILE B CA 1
ATOM 876 C C . ILE B 1 4 ? -0.82 -0.692 7.16 1 98.88 4 ILE B C 1
ATOM 878 O O . ILE B 1 4 ? 0.159 -0.072 6.742 1 98.88 4 ILE B O 1
ATOM 882 N N . ALA B 1 5 ? -1.968 -0.754 6.543 1 98.94 5 ALA B N 1
ATOM 883 C CA . ALA B 1 5 ? -2.229 0.001 5.32 1 98.94 5 ALA B CA 1
ATOM 884 C C . ALA B 1 5 ? -3.646 0.562 5.316 1 98.94 5 ALA B C 1
ATOM 886 O O . ALA B 1 5 ? -4.539 0.02 5.973 1 98.94 5 ALA B O 1
ATOM 887 N N . PHE B 1 6 ? -3.869 1.647 4.621 1 98.94 6 PHE B N 1
ATOM 888 C CA . PHE B 1 6 ? -5.164 2.305 4.5 1 98.94 6 PHE B CA 1
ATOM 889 C C . PHE B 1 6 ? -5.219 3.176 3.252 1 98.94 6 PHE B C 1
ATOM 891 O O . PHE B 1 6 ? -4.195 3.41 2.607 1 98.94 6 PHE B O 1
ATOM 898 N N . THR B 1 7 ? -6.402 3.562 2.914 1 98.88 7 THR B N 1
ATOM 899 C CA . THR B 1 7 ? -6.555 4.449 1.768 1 98.88 7 THR B CA 1
ATOM 900 C C . THR B 1 7 ? -7.086 5.812 2.205 1 98.88 7 THR B C 1
ATOM 902 O O . THR B 1 7 ? -7.648 5.945 3.295 1 98.88 7 THR B O 1
ATOM 905 N N . MET B 1 8 ? -6.82 6.762 1.421 1 98.81 8 MET B N 1
ATOM 906 C CA . MET B 1 8 ? -7.363 8.117 1.436 1 98.81 8 MET B CA 1
ATOM 907 C C . MET B 1 8 ? -7.773 8.555 0.033 1 98.81 8 MET B C 1
ATOM 909 O O . MET B 1 8 ? -7.676 7.777 -0.918 1 98.81 8 MET B O 1
ATOM 913 N N . GLN B 1 9 ? -8.344 9.805 -0.065 1 98.81 9 GLN B N 1
ATOM 914 C CA . GLN B 1 9 ? -8.836 10.258 -1.364 1 98.81 9 GLN B CA 1
ATOM 915 C C . GLN B 1 9 ? -8.398 11.688 -1.655 1 98.81 9 GLN B C 1
ATOM 917 O O . GLN B 1 9 ? -8.766 12.617 -0.931 1 98.81 9 GLN B O 1
ATOM 922 N N . LEU B 1 10 ? -7.629 11.773 -2.662 1 98.56 10 LEU B N 1
ATOM 923 C CA . LEU B 1 10 ? -7.234 13.094 -3.139 1 98.56 10 LEU B CA 1
ATOM 924 C C . LEU B 1 10 ? -8.344 13.727 -3.975 1 98.56 10 LEU B C 1
ATOM 926 O O . LEU B 1 10 ? -9.07 13.023 -4.68 1 98.56 10 LEU B O 1
ATOM 930 N N . ARG B 1 11 ? -8.375 15.008 -3.947 1 98.12 11 ARG B N 1
ATOM 931 C CA . ARG B 1 11 ? -9.258 15.734 -4.859 1 98.12 11 ARG B CA 1
ATOM 932 C C . ARG B 1 11 ? -8.648 15.812 -6.258 1 98.12 11 ARG B C 1
ATOM 934 O O . ARG B 1 11 ? -7.426 15.859 -6.402 1 98.12 11 ARG B O 1
ATOM 941 N N . PRO B 1 12 ? -9.547 15.836 -7.262 1 97.25 12 PRO B N 1
ATOM 942 C CA . PRO B 1 12 ? -9.023 15.914 -8.625 1 97.25 12 PRO B CA 1
ATOM 943 C C . PRO B 1 12 ? -8.07 17.094 -8.836 1 97.25 12 PRO B C 1
ATOM 945 O O . PRO B 1 12 ? -8.336 18.188 -8.352 1 97.25 12 PRO B O 1
ATOM 948 N N . GLY B 1 13 ? -6.91 16.812 -9.484 1 97 13 GLY B N 1
ATOM 949 C CA . GLY B 1 13 ? -5.984 17.875 -9.867 1 97 13 GLY B CA 1
ATOM 950 C C . GLY B 1 13 ? -5.039 18.266 -8.75 1 97 13 GLY B C 1
ATOM 951 O O . GLY B 1 13 ? -4.262 19.203 -8.891 1 97 13 GLY B O 1
ATOM 952 N N . CYS B 1 14 ? -4.98 17.5 -7.645 1 98.44 14 CYS B N 1
ATOM 953 C CA . CYS B 1 14 ? -4.254 17.969 -6.469 1 98.44 14 CYS B CA 1
ATOM 954 C C . CYS B 1 14 ? -2.992 17.156 -6.246 1 98.44 14 CYS B C 1
ATOM 956 O O . CYS B 1 14 ? -2.281 17.359 -5.258 1 98.44 14 CYS B O 1
ATOM 958 N N . ALA B 1 15 ? -2.652 16.25 -7.129 1 98.56 15 ALA B N 1
ATOM 959 C CA . ALA B 1 15 ? -1.552 15.312 -6.934 1 98.56 15 ALA B CA 1
ATOM 960 C C . ALA B 1 15 ? -0.221 16.047 -6.789 1 98.56 15 ALA B C 1
ATOM 962 O O . ALA B 1 15 ? 0.565 15.742 -5.887 1 98.56 15 ALA B O 1
ATOM 963 N N . GLU B 1 16 ? 0.041 17 -7.641 1 98.38 16 GLU B N 1
ATOM 964 C CA . GLU B 1 16 ? 1.317 17.719 -7.633 1 98.38 16 GLU B CA 1
ATOM 965 C C . GLU B 1 16 ? 1.507 18.484 -6.332 1 98.38 16 GLU B C 1
ATOM 967 O O . GLU B 1 16 ? 2.586 18.453 -5.734 1 98.38 16 GLU B O 1
ATOM 972 N N . GLN B 1 17 ? 0.49 19.188 -5.922 1 98.69 17 GLN B N 1
ATOM 973 C CA . GLN B 1 17 ? 0.575 19.953 -4.68 1 98.69 17 GLN B CA 1
ATOM 974 C C . GLN B 1 17 ? 0.728 19.031 -3.479 1 98.69 17 GLN B C 1
ATOM 976 O O . GLN B 1 17 ? 1.472 19.328 -2.545 1 98.69 17 GLN B O 1
ATOM 981 N N . TYR B 1 18 ? 0.001 17.969 -3.518 1 98.88 18 TYR B N 1
ATOM 982 C CA . TYR B 1 18 ? 0.113 16.984 -2.453 1 98.88 18 TYR B CA 1
ATOM 983 C C . TYR B 1 18 ? 1.551 16.5 -2.309 1 98.88 18 TYR B C 1
ATOM 985 O O . TYR B 1 18 ? 2.102 16.5 -1.205 1 98.88 18 TYR B O 1
ATOM 993 N N . ARG B 1 19 ? 2.154 16.094 -3.387 1 98.75 19 ARG B N 1
ATOM 994 C CA . ARG B 1 19 ? 3.535 15.625 -3.385 1 98.75 19 ARG B CA 1
ATOM 995 C C . ARG B 1 19 ? 4.488 16.719 -2.912 1 98.75 19 ARG B C 1
ATOM 997 O O . ARG B 1 19 ? 5.398 16.453 -2.121 1 98.75 19 ARG B O 1
ATOM 1004 N N . ALA B 1 20 ? 4.297 17.906 -3.391 1 98.75 20 ALA B N 1
ATOM 1005 C CA . ALA B 1 20 ? 5.164 19.016 -3.029 1 98.75 20 ALA B CA 1
ATOM 1006 C C . ALA B 1 20 ? 5.152 19.266 -1.522 1 98.75 20 ALA B C 1
ATOM 1008 O O . ALA B 1 20 ? 6.199 19.5 -0.918 1 98.75 20 ALA B O 1
ATOM 1009 N N . ARG B 1 21 ? 3.975 19.188 -0.917 1 98.75 21 ARG B N 1
ATOM 1010 C CA . ARG B 1 21 ? 3.873 19.406 0.521 1 98.75 21 ARG B CA 1
ATOM 1011 C C . ARG B 1 21 ? 4.535 18.281 1.304 1 98.75 21 ARG B C 1
ATOM 1013 O O . ARG B 1 21 ? 5.188 18.531 2.32 1 98.75 21 ARG B O 1
ATOM 1020 N N . HIS B 1 22 ? 4.418 17.094 0.84 1 98.81 22 HIS B N 1
ATOM 1021 C CA . HIS B 1 22 ? 5.066 15.977 1.521 1 98.81 22 HIS B CA 1
ATOM 1022 C C . HIS B 1 22 ? 6.578 16.016 1.342 1 98.81 22 HIS B C 1
ATOM 1024 O O . HIS B 1 22 ? 7.328 15.656 2.248 1 98.81 22 HIS B O 1
ATOM 1030 N N . ASP B 1 23 ? 7.066 16.5 0.143 1 98.31 23 ASP B N 1
ATOM 1031 C CA . ASP B 1 23 ? 8.492 16.672 -0.096 1 98.31 23 ASP B CA 1
ATOM 1032 C C . ASP B 1 23 ? 9.094 17.703 0.865 1 98.31 23 ASP B C 1
ATOM 1034 O O . ASP B 1 23 ? 10.266 17.609 1.222 1 98.31 23 ASP B O 1
ATOM 1038 N N . ALA B 1 24 ? 8.273 18.625 1.273 1 98.12 24 ALA B N 1
ATOM 1039 C CA . ALA B 1 24 ? 8.688 19.688 2.188 1 98.12 24 ALA B CA 1
ATOM 1040 C C . ALA B 1 24 ? 8.18 19.438 3.602 1 98.12 24 ALA B C 1
ATOM 1042 O O . ALA B 1 24 ? 7.84 20.359 4.328 1 98.12 24 ALA B O 1
ATOM 1043 N N . LEU B 1 25 ? 8.07 18.172 3.893 1 98.25 25 LEU B N 1
ATOM 1044 C CA . LEU B 1 25 ? 7.543 17.797 5.199 1 98.25 25 LEU B CA 1
ATOM 1045 C C . LEU B 1 25 ? 8.234 18.578 6.312 1 98.25 25 LEU B C 1
ATOM 1047 O O . LEU B 1 25 ? 9.453 18.734 6.297 1 98.25 25 LEU B O 1
ATOM 1051 N N . TRP B 1 26 ? 7.488 18.984 7.238 1 98.12 26 TRP B N 1
ATOM 1052 C CA . TRP B 1 26 ? 8.055 19.672 8.391 1 98.12 26 TRP B CA 1
ATOM 1053 C C . TRP B 1 26 ? 8.922 18.734 9.219 1 98.12 26 TRP B C 1
ATOM 1055 O O . TRP B 1 26 ? 8.477 17.656 9.625 1 98.12 26 TRP B O 1
ATOM 1065 N N . PRO B 1 27 ? 10.086 19.141 9.516 1 98.25 27 PRO B N 1
ATOM 1066 C CA . PRO B 1 27 ? 10.953 18.266 10.312 1 98.25 27 PRO B CA 1
ATOM 1067 C C . PRO B 1 27 ? 10.328 17.875 11.648 1 98.25 27 PRO B C 1
ATOM 1069 O O . PRO B 1 27 ? 10.469 16.734 12.086 1 98.25 27 PRO B O 1
ATOM 1072 N N . GLU B 1 28 ? 9.664 18.812 12.25 1 98.62 28 GLU B N 1
ATOM 1073 C CA . GLU B 1 28 ? 9.039 18.516 13.531 1 98.62 28 GLU B CA 1
ATOM 1074 C C . GLU B 1 28 ? 7.926 17.484 13.383 1 98.62 28 GLU B C 1
ATOM 1076 O O . GLU B 1 28 ? 7.656 16.703 14.305 1 98.62 28 GLU B O 1
ATOM 1081 N N . LEU B 1 29 ? 7.285 17.469 12.25 1 98.75 29 LEU B N 1
ATOM 1082 C CA . LEU B 1 29 ? 6.262 16.453 12 1 98.75 29 LEU B CA 1
ATOM 1083 C C . LEU B 1 29 ? 6.883 15.07 11.875 1 98.75 29 LEU B C 1
ATOM 1085 O O . LEU B 1 29 ? 6.344 14.086 12.391 1 98.75 29 LEU B O 1
ATOM 1089 N N . ALA B 1 30 ? 7.996 14.984 11.148 1 98.75 30 ALA B N 1
ATOM 1090 C CA . ALA B 1 30 ? 8.695 13.711 11.039 1 98.75 30 ALA B CA 1
ATOM 1091 C C . ALA B 1 30 ? 9.055 13.164 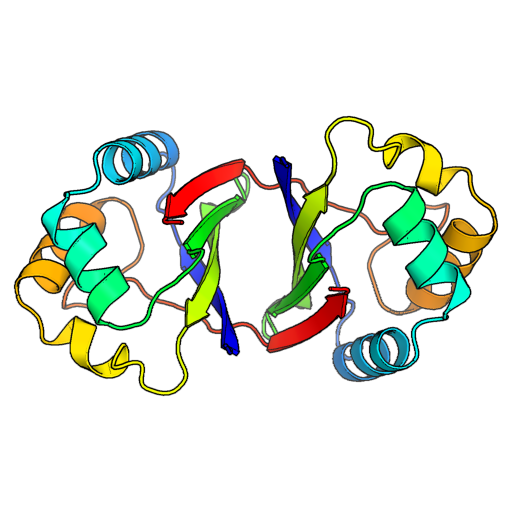12.414 1 98.75 30 ALA B C 1
ATOM 1093 O O . ALA B 1 30 ? 8.867 11.977 12.688 1 98.75 30 ALA B O 1
ATOM 1094 N N . VAL B 1 31 ? 9.57 14.055 13.219 1 98.69 31 VAL B N 1
ATOM 1095 C CA . VAL B 1 31 ? 9.945 13.672 14.578 1 98.69 31 VAL B CA 1
ATOM 1096 C C . VAL B 1 31 ? 8.719 13.164 15.328 1 98.69 31 VAL B C 1
ATOM 1098 O O . VAL B 1 31 ? 8.766 12.125 15.984 1 98.69 31 VAL B O 1
ATOM 1101 N N . LEU B 1 32 ? 7.633 13.953 15.188 1 98.81 32 LEU B N 1
ATOM 1102 C CA . LEU B 1 32 ? 6.395 13.578 15.867 1 98.81 32 LEU B CA 1
ATOM 1103 C C . LEU B 1 32 ? 5.934 12.195 15.422 1 98.81 32 LEU B C 1
ATOM 1105 O O . LEU B 1 32 ? 5.562 11.367 16.266 1 98.81 32 LEU B O 1
ATOM 1109 N N . LEU B 1 33 ? 5.902 11.914 14.117 1 98.81 33 LEU B N 1
ATOM 1110 C CA . LEU B 1 33 ? 5.477 10.617 13.594 1 98.81 33 LEU B CA 1
ATOM 1111 C C . LEU B 1 33 ? 6.379 9.5 14.102 1 98.81 33 LEU B C 1
ATOM 1113 O O . LEU B 1 33 ? 5.891 8.445 14.516 1 98.81 33 LEU B O 1
ATOM 1117 N N . HIS B 1 34 ? 7.684 9.758 14.125 1 98.69 34 HIS B N 1
ATOM 1118 C CA . HIS B 1 34 ? 8.609 8.773 14.664 1 98.69 34 HIS B CA 1
ATOM 1119 C C . HIS B 1 34 ? 8.352 8.523 16.141 1 98.69 34 HIS B C 1
ATOM 1121 O O . HIS B 1 34 ? 8.375 7.375 16.594 1 98.69 34 HIS B O 1
ATOM 1127 N N . GLN B 1 35 ? 8.125 9.586 16.859 1 98.56 35 GLN B N 1
ATOM 1128 C CA . GLN B 1 35 ? 7.848 9.469 18.281 1 98.56 35 GLN B CA 1
ATOM 1129 C C . GLN B 1 35 ? 6.562 8.695 18.531 1 98.56 35 GLN B C 1
ATOM 1131 O O . GLN B 1 35 ? 6.449 7.973 19.531 1 98.56 35 GLN B O 1
ATOM 1136 N N . ALA B 1 36 ? 5.676 8.852 17.656 1 98.69 36 ALA B N 1
ATOM 1137 C CA . ALA B 1 36 ? 4.402 8.141 17.781 1 98.69 36 ALA B CA 1
ATOM 1138 C C . ALA B 1 36 ? 4.562 6.664 17.422 1 98.69 36 ALA B C 1
ATOM 1140 O O . ALA B 1 36 ? 3.619 5.883 17.578 1 98.69 36 ALA B O 1
ATOM 1141 N N . GLY B 1 37 ? 5.734 6.258 16.906 1 98.69 37 GLY B N 1
ATOM 1142 C CA . GLY B 1 37 ? 6.023 4.859 16.625 1 98.69 37 GLY B CA 1
ATOM 1143 C C . GLY B 1 37 ? 5.961 4.52 15.141 1 98.69 37 GLY B C 1
ATOM 1144 O O . GLY B 1 37 ? 6.137 3.361 14.758 1 98.69 37 GLY B O 1
ATOM 1145 N N . VAL B 1 38 ? 5.723 5.508 14.273 1 98.75 38 VAL B N 1
ATOM 1146 C CA . VAL B 1 38 ? 5.602 5.297 12.836 1 98.75 38 VAL B CA 1
ATOM 1147 C C . VAL B 1 38 ? 6.984 5.055 12.234 1 98.75 38 VAL B C 1
ATOM 1149 O O . VAL B 1 38 ? 7.938 5.773 12.539 1 98.75 38 VAL B O 1
ATOM 1152 N N . ARG B 1 39 ? 7.074 4.031 11.445 1 98.62 39 ARG B N 1
ATOM 1153 C CA . ARG B 1 39 ? 8.289 3.711 10.703 1 98.62 39 ARG B CA 1
ATOM 1154 C C . ARG B 1 39 ? 7.965 3.297 9.273 1 98.62 39 ARG B C 1
ATOM 1156 O O . ARG B 1 39 ? 6.906 2.721 9.008 1 98.62 39 ARG B O 1
ATOM 1163 N N . ASP B 1 40 ? 8.898 3.596 8.383 1 98.56 40 ASP B N 1
ATOM 1164 C CA . ASP B 1 40 ? 8.82 3.141 6.996 1 98.56 40 ASP B CA 1
ATOM 1165 C C . ASP B 1 40 ? 7.441 3.424 6.398 1 98.56 40 ASP B C 1
ATOM 1167 O O . ASP B 1 40 ? 6.766 2.51 5.922 1 98.56 40 ASP B O 1
ATOM 1171 N N . TYR B 1 41 ? 7.035 4.719 6.449 1 98.94 41 TYR B N 1
ATOM 1172 C CA . TYR B 1 41 ? 5.727 5.188 6.012 1 98.94 41 TYR B CA 1
ATOM 1173 C C . TYR B 1 41 ? 5.77 5.652 4.562 1 98.94 41 TYR B C 1
ATOM 1175 O O . TYR B 1 41 ? 6.473 6.609 4.23 1 98.94 41 TYR B O 1
ATOM 1183 N N . SER B 1 42 ? 5.023 4.941 3.686 1 98.94 42 SER B N 1
ATOM 1184 C CA . SER B 1 42 ? 4.969 5.289 2.271 1 98.94 42 SER B CA 1
ATOM 1185 C C . SER B 1 42 ? 3.539 5.562 1.822 1 98.94 42 SER B C 1
ATOM 1187 O O . SER B 1 42 ? 2.598 4.938 2.32 1 98.94 42 SER B O 1
ATOM 1189 N N . ILE B 1 43 ? 3.391 6.449 0.898 1 98.94 43 ILE B N 1
ATOM 1190 C CA . ILE B 1 43 ? 2.109 6.75 0.267 1 98.94 43 ILE B CA 1
ATOM 1191 C C . ILE B 1 43 ? 2.264 6.727 -1.252 1 98.94 43 ILE B C 1
ATOM 1193 O O . ILE B 1 43 ? 3.238 7.258 -1.792 1 98.94 43 ILE B O 1
ATOM 1197 N N . PHE B 1 44 ? 1.31 6.141 -1.926 1 98.94 44 PHE B N 1
ATOM 1198 C CA . PHE B 1 44 ? 1.254 6.035 -3.379 1 98.94 44 PHE B CA 1
ATOM 1199 C C . PHE B 1 44 ? -0.088 6.531 -3.904 1 98.9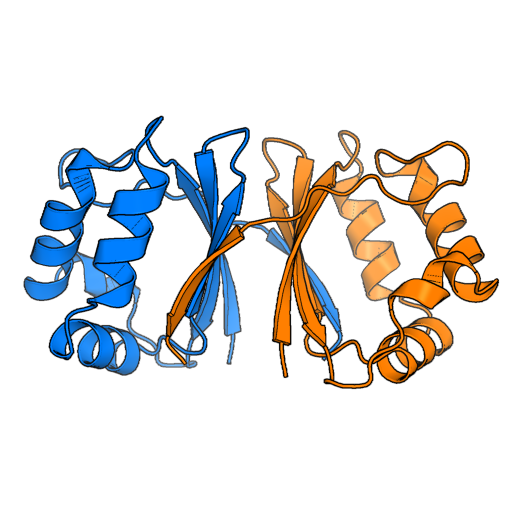4 44 PHE B C 1
ATOM 1201 O O . PHE B 1 44 ? -1.098 6.473 -3.199 1 98.94 44 PHE B O 1
ATOM 1208 N N . LEU B 1 45 ? -0.086 6.914 -5.168 1 98.94 45 LEU B N 1
ATOM 1209 C CA . LEU B 1 45 ? -1.286 7.477 -5.777 1 98.94 45 LEU B CA 1
ATOM 1210 C C . LEU B 1 45 ? -1.744 6.633 -6.957 1 98.94 45 LEU B C 1
ATOM 1212 O O . LEU B 1 45 ? -0.94 6.281 -7.824 1 98.94 45 LEU B O 1
ATOM 1216 N N . ASP B 1 46 ? -2.988 6.223 -6.957 1 98.5 46 ASP B N 1
ATOM 1217 C CA . ASP B 1 46 ? -3.676 5.816 -8.18 1 98.5 46 ASP B CA 1
ATOM 1218 C C . ASP B 1 46 ? -4.152 7.035 -8.969 1 98.5 46 ASP B C 1
ATOM 1220 O O . ASP B 1 46 ? -5.16 7.652 -8.625 1 98.5 46 ASP B O 1
ATOM 1224 N N . ALA B 1 47 ? -3.512 7.352 -10.016 1 95.94 47 ALA B N 1
ATOM 1225 C CA . ALA B 1 47 ? -3.742 8.609 -10.727 1 95.94 47 ALA B CA 1
ATOM 1226 C C . ALA B 1 47 ? -5.125 8.625 -11.375 1 95.94 47 ALA B C 1
ATOM 1228 O O . ALA B 1 47 ? -5.699 9.695 -11.594 1 95.94 47 ALA B O 1
ATOM 1229 N N . ASP B 1 48 ? -5.633 7.465 -11.688 1 95.31 48 ASP B N 1
ATOM 1230 C CA . ASP B 1 48 ? -6.922 7.395 -12.375 1 95.31 48 ASP B CA 1
ATOM 1231 C C . ASP B 1 48 ? -8.07 7.762 -11.438 1 95.31 48 ASP B C 1
ATOM 1233 O O . ASP B 1 48 ? -9 8.461 -11.828 1 95.31 48 ASP B O 1
ATOM 1237 N N . SER B 1 49 ? -7.949 7.336 -10.188 1 96.5 49 SER B N 1
ATOM 1238 C CA . SER B 1 49 ? -9.07 7.48 -9.273 1 96.5 49 SER B CA 1
ATOM 1239 C C . SER B 1 49 ? -8.805 8.57 -8.234 1 96.5 49 SER B C 1
ATOM 1241 O O . SER B 1 49 ? -9.719 9.023 -7.547 1 96.5 49 SER B O 1
ATOM 1243 N N . GLY B 1 50 ? -7.543 8.977 -8.094 1 98 50 GLY B N 1
ATOM 1244 C CA . GLY B 1 50 ? -7.18 9.898 -7.031 1 98 50 GLY B CA 1
ATOM 1245 C C . GLY B 1 50 ? -7.016 9.219 -5.684 1 98 50 GLY B C 1
ATOM 1246 O O . GLY B 1 50 ? -6.762 9.875 -4.676 1 98 50 GLY B O 1
ATOM 1247 N N . LYS B 1 51 ? -7.191 7.941 -5.656 1 98.56 51 LYS B N 1
ATOM 1248 C CA . LYS B 1 51 ? -7.051 7.199 -4.406 1 98.56 51 LYS B CA 1
ATOM 1249 C C . LYS B 1 51 ? -5.59 7.129 -3.971 1 98.56 51 LYS B C 1
ATOM 1251 O O . LYS B 1 51 ? -4.699 6.898 -4.797 1 98.56 51 LYS B O 1
ATOM 1256 N N . LEU B 1 52 ? -5.316 7.406 -2.676 1 98.88 52 LEU B N 1
ATOM 1257 C CA . LEU B 1 52 ? -4.008 7.234 -2.053 1 98.88 52 LEU B CA 1
ATOM 1258 C C . LEU B 1 52 ? -3.953 5.938 -1.253 1 98.88 52 LEU B C 1
ATOM 1260 O O . LEU B 1 52 ? -4.883 5.625 -0.504 1 98.88 52 LEU B O 1
ATOM 1264 N N . PHE B 1 53 ? -2.928 5.211 -1.452 1 98.94 53 PHE B N 1
ATOM 1265 C CA . PHE B 1 53 ? -2.625 4.023 -0.66 1 98.94 53 PHE B CA 1
ATOM 1266 C C . PHE B 1 53 ? -1.431 4.273 0.253 1 98.94 53 PHE B C 1
ATOM 1268 O O . PHE B 1 53 ? -0.352 4.645 -0.215 1 98.94 53 PHE B O 1
ATOM 1275 N N . ALA B 1 54 ? -1.617 4.09 1.503 1 98.94 54 ALA B N 1
ATOM 1276 C CA . ALA B 1 54 ? -0.57 4.293 2.502 1 98.94 54 ALA B CA 1
ATOM 1277 C C . ALA B 1 54 ? -0.222 2.982 3.205 1 98.94 54 ALA B C 1
ATOM 1279 O O . ALA B 1 54 ? -1.103 2.164 3.479 1 98.94 54 ALA B O 1
ATOM 1280 N N . VAL B 1 55 ? 1.032 2.785 3.477 1 98.94 55 VAL B N 1
ATOM 1281 C CA . VAL B 1 55 ? 1.522 1.639 4.234 1 98.94 55 VAL B CA 1
ATOM 1282 C C . VAL B 1 55 ? 2.625 2.084 5.191 1 98.94 55 VAL B C 1
ATOM 1284 O O . VAL B 1 55 ? 3.465 2.916 4.836 1 98.94 55 VAL B O 1
ATOM 1287 N N . LEU B 1 56 ? 2.57 1.595 6.359 1 98.94 56 LEU B N 1
ATOM 1288 C CA . LEU B 1 56 ? 3.578 1.948 7.352 1 98.94 56 LEU B CA 1
ATOM 1289 C C . LEU B 1 56 ? 3.805 0.799 8.328 1 98.94 56 LEU B C 1
ATOM 1291 O O . LEU B 1 56 ? 3.016 -0.147 8.375 1 98.94 56 LEU B O 1
ATOM 1295 N N . ARG B 1 57 ? 4.891 0.881 9.039 1 98.75 57 ARG B N 1
ATOM 1296 C CA . ARG B 1 57 ? 5.141 0.035 10.203 1 98.75 57 ARG B CA 1
ATOM 1297 C C . ARG B 1 57 ? 5.035 0.836 11.5 1 98.75 57 ARG B C 1
ATOM 1299 O O . ARG B 1 57 ? 5.238 2.053 11.5 1 98.75 57 ARG B O 1
ATOM 1306 N N . ARG B 1 58 ? 4.652 0.149 12.484 1 98.69 58 ARG B N 1
ATOM 1307 C CA . ARG B 1 58 ? 4.602 0.83 13.773 1 98.69 58 ARG B CA 1
ATOM 1308 C C . ARG B 1 58 ? 5.176 -0.05 14.883 1 98.69 58 ARG B C 1
ATOM 1310 O O . ARG B 1 58 ? 5.008 -1.271 14.859 1 98.69 58 ARG B O 1
ATOM 1317 N N . THR B 1 59 ? 5.809 0.608 15.852 1 98.38 59 THR B N 1
ATOM 1318 C CA . THR B 1 59 ? 6.402 -0.084 16.984 1 98.38 59 THR B CA 1
ATOM 1319 C C . THR B 1 59 ? 5.32 -0.655 17.906 1 98.38 59 THR B C 1
ATOM 1321 O O . 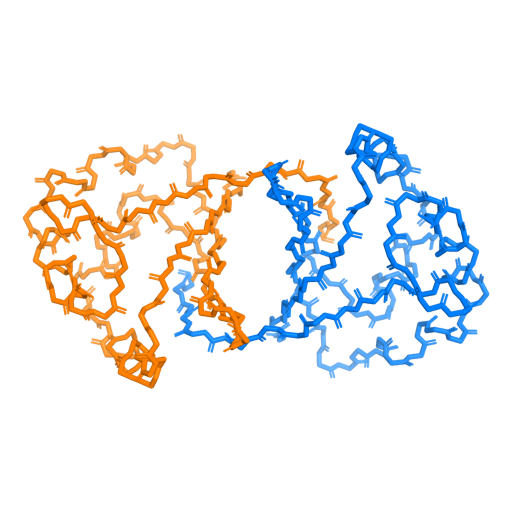THR B 1 59 ? 4.188 -0.169 17.906 1 98.38 59 THR B O 1
ATOM 1324 N N . PRO B 1 60 ? 5.66 -1.72 18.672 1 97.81 60 PRO B N 1
ATOM 1325 C CA . PRO B 1 60 ? 4.664 -2.314 19.562 1 97.81 60 PRO B CA 1
ATOM 1326 C C . PRO B 1 60 ? 4.082 -1.309 20.562 1 97.81 60 PRO B C 1
ATOM 1328 O O . PRO B 1 60 ? 2.916 -1.416 20.938 1 97.81 60 PRO B O 1
ATOM 1331 N N . GLU B 1 61 ? 4.855 -0.333 20.984 1 97.38 61 GLU B N 1
ATOM 1332 C CA . GLU B 1 61 ? 4.426 0.643 21.984 1 97.38 61 GLU B CA 1
ATOM 1333 C C . GLU B 1 61 ? 3.988 1.948 21.328 1 97.38 61 GLU B C 1
ATOM 1335 O O . GLU B 1 61 ? 4.047 3.012 21.938 1 97.38 61 GLU B O 1
ATOM 1340 N N . HIS B 1 62 ? 3.619 1.836 20.141 1 98.5 62 HIS B N 1
ATOM 1341 C CA . HIS B 1 62 ? 3.252 3.053 19.422 1 98.5 62 HIS B CA 1
ATOM 1342 C C . HIS B 1 62 ? 2.094 3.768 20.109 1 98.5 62 HIS B C 1
ATOM 1344 O O . HIS B 1 62 ? 1.325 3.148 20.859 1 98.5 62 HIS B O 1
ATOM 1350 N N . CYS B 1 63 ? 1.96 5.078 19.844 1 98.19 63 CYS B N 1
ATOM 1351 C CA . CYS B 1 63 ? 0.876 5.902 20.375 1 98.19 63 CYS B CA 1
ATOM 1352 C C . CYS B 1 63 ? 0.192 6.676 19.25 1 98.19 63 CYS B C 1
ATOM 1354 O O . CYS B 1 63 ? -0.1 7.863 19.391 1 98.19 63 CYS B O 1
ATOM 1356 N N . MET B 1 64 ? -0.006 6.02 18.125 1 98.19 64 MET B N 1
ATOM 1357 C CA . MET B 1 64 ? -0.587 6.656 16.953 1 98.19 64 MET B CA 1
ATOM 1358 C C . MET B 1 64 ? -1.991 7.172 17.25 1 98.19 64 MET B C 1
ATOM 1360 O O . MET B 1 64 ? -2.436 8.156 16.656 1 98.19 64 MET B O 1
ATOM 1364 N N . ASP B 1 65 ? -2.666 6.547 18.172 1 97.31 65 ASP B N 1
ATOM 1365 C CA . ASP B 1 65 ? -4.035 6.93 18.5 1 97.31 65 ASP B CA 1
ATOM 1366 C C . ASP B 1 65 ? -4.074 8.312 19.141 1 97.31 65 ASP B C 1
ATOM 1368 O O . ASP B 1 65 ? -5.145 8.922 19.25 1 97.31 65 ASP B O 1
ATOM 1372 N N . SER B 1 66 ? -2.971 8.852 19.578 1 97.44 66 SER B N 1
ATOM 1373 C CA . SER B 1 66 ? -2.922 10.164 20.219 1 97.44 66 SER B CA 1
ATOM 1374 C C . SER B 1 66 ? -2.637 11.266 19.203 1 97.44 66 SER B C 1
ATOM 1376 O O . SER B 1 66 ? -2.777 12.445 19.5 1 97.44 66 SER B O 1
ATOM 1378 N N . LEU B 1 67 ? -2.252 10.898 18.016 1 98.12 67 LEU B N 1
ATOM 1379 C CA . LEU B 1 67 ? -1.811 11.859 17.016 1 98.12 67 LEU B CA 1
ATOM 1380 C C . LEU B 1 67 ? -2.896 12.891 16.734 1 98.12 67 LEU B C 1
ATOM 1382 O O . LEU B 1 67 ? -2.609 14.086 16.625 1 98.12 67 LEU B O 1
ATOM 1386 N N . PRO B 1 68 ? -4.191 12.492 16.688 1 97.5 68 PRO B N 1
ATOM 1387 C CA . PRO B 1 68 ? -5.23 13.477 16.375 1 97.5 68 PRO B CA 1
ATOM 1388 C C . PRO B 1 68 ? -5.34 14.57 17.438 1 97.5 68 PRO B C 1
ATOM 1390 O O . PRO B 1 68 ? -5.867 15.648 17.172 1 97.5 68 PRO B O 1
ATOM 1393 N N . LEU B 1 69 ? -4.801 14.297 18.578 1 97.38 69 LEU B N 1
ATOM 1394 C CA . LEU B 1 69 ? -4.906 15.25 19.672 1 97.38 69 LEU B CA 1
ATOM 1395 C C . LEU B 1 69 ? -3.732 16.219 19.672 1 97.38 69 LEU B C 1
ATOM 1397 O O . LEU B 1 69 ? -3.758 17.25 20.359 1 97.38 69 LEU B O 1
ATOM 1401 N N . ASN B 1 70 ? -2.715 15.961 18.938 1 98.5 70 ASN B N 1
ATOM 1402 C CA . ASN B 1 70 ? -1.513 16.781 18.906 1 98.5 70 ASN B CA 1
ATOM 1403 C C . ASN B 1 70 ? -1.702 18.016 18.031 1 98.5 70 ASN B C 1
ATOM 1405 O O . ASN B 1 70 ? -2.07 17.906 16.859 1 98.5 70 ASN B O 1
ATOM 1409 N N . PRO B 1 71 ? -1.414 19.141 18.531 1 98.44 71 PRO B N 1
ATOM 1410 C CA . PRO B 1 71 ? -1.64 20.375 17.766 1 98.44 71 PRO B CA 1
ATOM 1411 C C . PRO B 1 71 ? -0.825 20.422 16.484 1 98.44 71 PRO B C 1
ATOM 1413 O O . PRO B 1 71 ? -1.281 20.969 15.477 1 98.44 71 PRO B O 1
ATOM 1416 N N . LEU B 1 72 ? 0.379 19.891 16.484 1 98.69 72 LEU B N 1
ATOM 1417 C CA . LEU B 1 72 ? 1.203 19.875 15.289 1 98.69 72 LEU B CA 1
ATOM 1418 C C . LEU B 1 72 ? 0.561 19.016 14.203 1 98.69 72 LEU B C 1
ATOM 1420 O O . LEU B 1 72 ? 0.542 19.406 13.031 1 98.69 72 LEU B O 1
ATOM 1424 N N . MET B 1 73 ? 0.029 17.891 14.586 1 98.69 73 MET B N 1
ATOM 1425 C CA . MET B 1 73 ? -0.67 17.016 13.641 1 98.69 73 MET B CA 1
ATOM 1426 C C . MET B 1 73 ? -1.902 17.719 13.07 1 98.69 73 MET B C 1
ATOM 1428 O O . MET B 1 73 ? -2.15 17.656 11.867 1 98.69 73 MET B O 1
ATOM 1432 N N . GLN B 1 74 ? -2.631 18.359 13.914 1 98.56 74 GLN B N 1
ATOM 1433 C CA . GLN B 1 74 ? -3.824 19.078 13.484 1 98.56 74 GLN B CA 1
ATOM 1434 C C . GLN B 1 74 ? -3.473 20.188 12.492 1 98.56 74 GLN B C 1
ATOM 1436 O O . GLN B 1 74 ? -4.195 20.406 11.516 1 98.56 74 GLN B O 1
ATOM 1441 N N . ARG B 1 75 ? -2.42 20.859 12.734 1 98.69 75 ARG B N 1
ATOM 1442 C CA . ARG B 1 75 ? -1.969 21.891 11.812 1 98.69 75 ARG B CA 1
ATOM 1443 C C . ARG B 1 75 ? -1.609 21.297 10.453 1 98.69 75 ARG B C 1
ATOM 1445 O O . ARG B 1 75 ? -1.932 21.875 9.414 1 98.69 75 ARG B O 1
ATOM 1452 N N . TRP B 1 76 ? -0.928 20.188 10.508 1 98.69 76 TRP B N 1
ATOM 1453 C CA . TRP B 1 76 ? -0.578 19.531 9.258 1 98.69 76 TRP B CA 1
ATOM 1454 C C . TRP B 1 76 ? -1.831 19.141 8.477 1 98.69 76 TRP B C 1
ATOM 1456 O O . TRP B 1 76 ? -1.941 19.438 7.281 1 98.69 76 TRP B O 1
ATOM 1466 N N . TRP B 1 77 ? -2.781 18.547 9.164 1 98.62 77 TRP B N 1
ATOM 1467 C CA . TRP B 1 77 ? -4.004 18.125 8.492 1 98.62 77 TRP B CA 1
ATOM 1468 C C . TRP B 1 77 ? -4.75 19.328 7.926 1 98.62 77 TRP B C 1
ATOM 1470 O O . TRP B 1 77 ? -5.305 19.266 6.824 1 98.62 77 TRP B O 1
ATOM 1480 N N . THR B 1 78 ? -4.723 20.391 8.648 1 98.69 78 THR B N 1
ATOM 1481 C CA . THR B 1 78 ? -5.324 21.609 8.141 1 98.69 78 THR B CA 1
ATOM 1482 C C . THR B 1 78 ? -4.637 22.062 6.855 1 98.69 78 THR B C 1
ATOM 1484 O O . THR B 1 78 ? -5.305 22.469 5.902 1 98.69 78 THR B O 1
ATOM 1487 N N . SER B 1 79 ? -3.391 22 6.84 1 98.5 79 SER B N 1
ATOM 1488 C CA . SER B 1 79 ? -2.619 22.438 5.676 1 98.5 79 SER B CA 1
ATOM 1489 C C . SER B 1 79 ? -2.873 21.531 4.477 1 98.5 79 SER B C 1
ATOM 1491 O O . SER B 1 79 ? -2.672 21.938 3.332 1 98.5 79 SER B O 1
ATOM 1493 N N . MET B 1 80 ? -3.34 20.297 4.742 1 98.62 80 MET B N 1
ATOM 1494 C CA . MET B 1 80 ? -3.57 19.312 3.688 1 98.62 80 MET B CA 1
ATOM 1495 C C . MET B 1 80 ? -5.035 19.312 3.256 1 98.62 80 MET B C 1
ATOM 1497 O O . MET B 1 80 ? -5.371 18.797 2.188 1 98.62 80 MET B O 1
ATOM 1501 N N . ALA B 1 81 ? -5.902 19.875 3.967 1 98.62 81 ALA B N 1
ATOM 1502 C CA . ALA B 1 81 ? -7.348 19.672 3.895 1 98.62 81 ALA B CA 1
ATOM 1503 C C . ALA B 1 81 ? -7.898 20.141 2.549 1 98.62 81 ALA B C 1
ATOM 1505 O O . ALA B 1 81 ? -8.898 19.594 2.062 1 98.62 81 ALA B O 1
ATOM 1506 N N . ASP B 1 82 ? -7.336 21.109 1.936 1 98.44 82 ASP B N 1
ATOM 1507 C CA . ASP B 1 82 ? -7.836 21.594 0.656 1 98.44 82 ASP B CA 1
ATOM 1508 C C . ASP B 1 82 ? -7.527 20.609 -0.471 1 98.44 82 ASP B C 1
ATOM 1510 O O . ASP B 1 82 ? -8.094 20.703 -1.56 1 98.44 82 ASP B O 1
ATOM 1514 N N . LEU B 1 83 ? -6.703 19.656 -0.244 1 98.69 83 LEU B N 1
ATOM 1515 C CA . LEU B 1 83 ? -6.219 18.797 -1.312 1 98.69 83 LEU B CA 1
ATOM 1516 C C . LEU B 1 83 ? -6.941 17.453 -1.294 1 98.69 83 LEU B C 1
ATOM 1518 O O . LEU B 1 83 ? -6.883 16.703 -2.268 1 98.69 83 LEU B O 1
ATOM 1522 N N . MET B 1 84 ? -7.57 17.062 -0.164 1 98.62 84 MET B N 1
ATOM 1523 C CA . MET B 1 84 ? -8.078 15.695 -0.025 1 98.62 84 MET B CA 1
ATOM 1524 C C . MET B 1 84 ? -9.414 15.68 0.706 1 98.62 84 MET B C 1
ATOM 1526 O O . MET B 1 84 ? -9.875 16.719 1.189 1 98.62 84 MET B O 1
ATOM 1530 N N . GLU B 1 85 ? -10.094 14.555 0.688 1 98.62 85 GLU B N 1
ATOM 1531 C CA . GLU B 1 85 ? -11.328 14.383 1.453 1 98.62 85 GLU B CA 1
ATOM 1532 C C . GLU B 1 85 ? -11.039 14.273 2.947 1 98.62 85 GLU B C 1
ATOM 1534 O O . GLU B 1 85 ? -10.227 13.445 3.367 1 98.62 85 GLU B O 1
ATOM 1539 N N . THR B 1 86 ? -11.75 15.07 3.73 1 98.62 86 THR B N 1
ATOM 1540 C CA . THR B 1 86 ? -11.477 15.125 5.164 1 98.62 86 THR B CA 1
ATOM 1541 C C . THR B 1 86 ? -12.781 15.164 5.957 1 98.62 86 THR B C 1
ATOM 1543 O O . THR B 1 86 ? -13.852 15.398 5.391 1 98.62 86 THR B O 1
ATOM 1546 N N . SER B 1 87 ? -12.625 14.844 7.238 1 97.88 87 SER B N 1
ATOM 1547 C CA . SER B 1 87 ? -13.703 15.094 8.188 1 97.88 87 SER B CA 1
ATOM 1548 C C . SER B 1 87 ? -13.859 16.578 8.469 1 97.88 87 SER B C 1
ATOM 1550 O O . SER B 1 87 ? -13.148 17.406 7.891 1 97.88 87 SER B O 1
ATOM 1552 N N . ARG B 1 88 ? -14.75 16.922 9.375 1 96.19 88 ARG B N 1
ATOM 1553 C CA . ARG B 1 88 ? -15.008 18.312 9.727 1 96.19 88 ARG B CA 1
ATOM 1554 C C . ARG B 1 88 ? -13.812 18.922 10.445 1 96.19 88 ARG B C 1
ATOM 1556 O O . ARG B 1 88 ? -13.578 20.141 10.344 1 96.19 88 ARG B O 1
ATOM 1563 N N . ASN B 1 89 ? -13.016 18.094 11.078 1 96.56 89 ASN B N 1
ATOM 1564 C CA . ASN B 1 89 ? -11.844 18.578 11.797 1 96.56 89 ASN B CA 1
ATOM 1565 C C . ASN B 1 89 ? -10.586 18.5 10.93 1 96.56 89 ASN B C 1
ATOM 1567 O O . ASN B 1 89 ? -9.469 18.484 11.453 1 96.56 89 ASN B O 1
ATOM 1571 N N . HIS B 1 90 ? -10.727 18.266 9.641 1 97.81 90 HIS B N 1
ATOM 1572 C CA . HIS B 1 90 ? -9.68 18.297 8.625 1 97.81 90 HIS B CA 1
ATOM 1573 C C . HIS B 1 90 ? -8.82 17.047 8.664 1 97.81 90 HIS B C 1
ATOM 1575 O O . HIS B 1 90 ? -7.797 16.969 7.98 1 97.81 90 HIS B O 1
ATOM 1581 N N . GLN B 1 91 ? -9.164 16.078 9.461 1 97.81 91 GLN B N 1
ATOM 1582 C CA . GLN B 1 91 ? -8.5 14.789 9.414 1 97.81 91 GLN B CA 1
ATOM 1583 C C . GLN B 1 91 ? -8.852 14.031 8.141 1 97.81 91 GLN B C 1
ATOM 1585 O O . GLN B 1 91 ? -10.023 13.953 7.758 1 97.81 91 GLN B O 1
ATOM 1590 N N . PRO B 1 92 ? -7.801 13.578 7.461 1 98.44 92 PRO B N 1
ATOM 1591 C CA . PRO B 1 92 ? -8.141 12.789 6.273 1 98.44 92 PRO B CA 1
ATOM 1592 C C . PRO B 1 92 ? -9.078 11.633 6.586 1 98.44 92 PRO B C 1
ATOM 1594 O O . PRO B 1 92 ? -8.945 10.984 7.629 1 98.44 92 PRO B O 1
ATOM 1597 N N . LEU B 1 93 ? -10.086 11.414 5.738 1 98.38 93 LEU B N 1
ATOM 1598 C CA . LEU B 1 93 ? -10.875 10.188 5.812 1 98.38 93 LEU B CA 1
ATOM 1599 C C . LEU B 1 93 ? -10.047 8.984 5.359 1 98.38 93 LEU B C 1
ATOM 1601 O O . LEU B 1 93 ? -9.422 9.023 4.301 1 98.38 93 LEU B O 1
ATOM 1605 N N . THR B 1 94 ? -10.047 7.969 6.164 1 98.25 94 THR B N 1
ATOM 1606 C CA . THR B 1 94 ? -9.234 6.801 5.859 1 98.25 94 THR B CA 1
ATOM 1607 C C . THR B 1 94 ? -10.086 5.535 5.844 1 98.25 94 THR B C 1
ATOM 1609 O O . THR B 1 94 ? -11.133 5.48 6.488 1 98.25 94 THR B O 1
ATOM 1612 N N . GLN B 1 95 ? -9.734 4.605 5.098 1 98.31 95 GLN B N 1
ATOM 1613 C CA . GLN B 1 95 ? -10.273 3.25 5.086 1 98.31 95 GLN B CA 1
ATOM 1614 C C . GLN B 1 95 ? -9.172 2.215 5.301 1 98.31 95 GLN B C 1
ATOM 1616 O O . GLN B 1 95 ? -8.281 2.068 4.461 1 98.31 95 GLN B O 1
ATOM 1621 N N . PRO B 1 96 ? -9.211 1.499 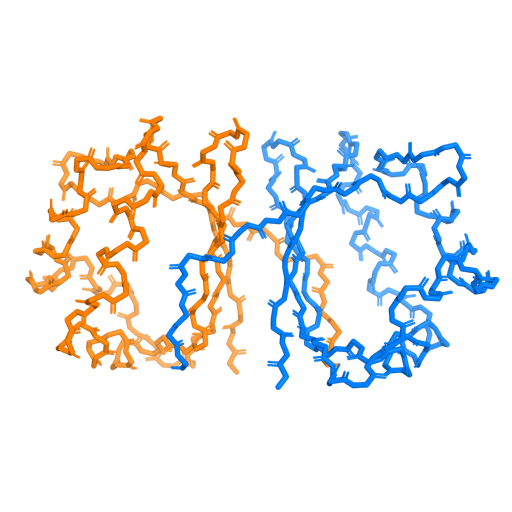6.41 1 98.69 96 PRO B N 1
ATOM 1622 C CA . PRO B 1 96 ? -8.188 0.472 6.637 1 98.69 96 PRO B CA 1
ATOM 1623 C C . PRO B 1 96 ? -8.234 -0.649 5.602 1 98.69 96 PRO B C 1
ATOM 1625 O O . PRO B 1 96 ? -9.312 -0.986 5.102 1 98.69 96 PRO B O 1
ATOM 1628 N N . LEU B 1 97 ? -7.109 -1.168 5.328 1 98.88 97 LEU B N 1
ATOM 1629 C CA . LEU B 1 97 ? -7.016 -2.307 4.422 1 98.88 97 LEU B CA 1
ATOM 1630 C C . LEU B 1 97 ? -6.66 -3.58 5.18 1 98.88 97 LEU B C 1
ATOM 1632 O O . LEU B 1 97 ? -6 -3.523 6.219 1 98.88 97 LEU B O 1
ATOM 1636 N N . ILE B 1 98 ? -7.004 -4.719 4.645 1 98.81 98 ILE B N 1
ATOM 1637 C CA . ILE B 1 98 ? -6.832 -6.012 5.293 1 98.81 98 ILE B CA 1
ATOM 1638 C C . ILE B 1 98 ? -5.566 -6.688 4.77 1 98.81 98 ILE B C 1
ATOM 1640 O O . ILE B 1 98 ? -5.418 -6.887 3.561 1 98.81 98 ILE B O 1
ATOM 1644 N N . PRO B 1 99 ? -4.602 -7.031 5.629 1 98.88 99 PRO B N 1
ATOM 1645 C CA . PRO B 1 99 ? -3.426 -7.762 5.156 1 98.88 99 PRO B CA 1
ATOM 1646 C C . PRO B 1 99 ? -3.781 -9.109 4.531 1 98.88 99 PRO B C 1
ATOM 1648 O O . PRO B 1 99 ? -4.578 -9.859 5.094 1 98.88 99 PRO B O 1
ATOM 1651 N N . MET B 1 100 ? -3.16 -9.43 3.391 1 98.81 100 MET B N 1
ATOM 1652 C CA . MET B 1 100 ? -3.451 -10.672 2.688 1 98.81 100 MET B CA 1
ATOM 1653 C C . MET B 1 100 ? -2.193 -11.523 2.537 1 98.81 100 MET B C 1
ATOM 1655 O O . MET B 1 100 ? -2.277 -12.734 2.346 1 98.81 100 MET B O 1
ATOM 1659 N N . PHE B 1 101 ? -1.022 -10.875 2.529 1 98.88 101 PHE B N 1
ATOM 1660 C CA . PHE B 1 101 ? 0.216 -11.57 2.197 1 98.88 101 PHE B CA 1
ATOM 1661 C C . PHE B 1 101 ? 1.428 -10.742 2.611 1 98.88 101 PHE B C 1
ATOM 1663 O O . PHE B 1 101 ? 1.41 -9.508 2.512 1 98.88 101 PHE B O 1
ATOM 1670 N N . HIS B 1 102 ? 2.461 -11.422 3.074 1 98.75 102 HIS B N 1
ATOM 1671 C CA . HIS B 1 102 ? 3.766 -10.805 3.279 1 98.75 102 HIS B CA 1
ATOM 1672 C C . HIS B 1 102 ? 4.895 -11.789 2.996 1 98.75 102 HIS B C 1
ATOM 1674 O O . HIS B 1 102 ? 4.945 -12.867 3.588 1 98.75 102 HIS B O 1
ATOM 1680 N N . LEU B 1 103 ? 5.68 -11.469 2.102 1 98.38 103 LEU B N 1
ATOM 1681 C CA . LEU B 1 103 ? 6.949 -12.141 1.835 1 98.38 103 LEU B CA 1
ATOM 1682 C C . LEU B 1 103 ? 8.125 -11.273 2.287 1 98.38 103 LEU B C 1
ATOM 1684 O O . LEU B 1 103 ? 8.398 -10.227 1.689 1 98.38 103 LEU B O 1
ATOM 1688 N N . PRO B 1 104 ? 8.781 -11.672 3.34 1 95.5 104 PRO B N 1
ATOM 1689 C CA . PRO B 1 104 ? 9.867 -10.844 3.867 1 95.5 104 PRO B CA 1
ATOM 1690 C C . PRO B 1 104 ? 11.016 -10.68 2.879 1 95.5 104 PRO B C 1
ATOM 1692 O O . PRO B 1 104 ? 11.25 -11.555 2.045 1 95.5 104 PRO B O 1
#

Secondary structure (DSSP, 8-state):
-EEEEEEEEBPTT-HHHHHHHHHT--HHHHHHHHHTTEEEEEEEEETTTTEEEEEEEE-TT--GGGGGG-HHHHHHHHHHTTTB-B-TTSPBP-EE-EEEEEE-/-EEEEEEEEBPTT-HHHHHHHHHT--HHHHHHHHHTTEEEEEEEEETTTTEEEEEEEE-TT--GGGGGG-HHHHHHHHHHTTTB-B-TTSPBP-EE-EEEEEE-

Nearest PDB structures (foldseek):
  2qlw-assembly1_A  TM=9.762E-01  e=1.426E-14  unclassified
  6hhn-assembly1_A-2  TM=9.823E-01  e=1.185E-11  Formosa agariphila
  1x8d-assembly2_D  TM=9.640E-01  e=4.116E-11  Escherichia coli
  7byw-assembly1_B  TM=8.738E-01  e=4.392E-07  Paracidovorax avenae ATCC 19860
  1n5v-assembly1_B  TM=6.501E-01  e=1.844E-02  Streptomyces coelicolor A3(2)

InterPro domains:
  IPR008000 Rhamnose/fucose mutarotase [PF05336] (4-103)
  IPR011008 Dimeric alpha-beta barrel [SSF54909] (1-104)

Organism: Herbaspirillum seropedicae (strain SmR1) (NCBI:txid757424)

Radius of gyration: 17.99 Å; Cα contacts (8 Å, |Δi|>4): 396; chains: 2; bounding box: 36×45×43 Å

Foldseek 3Di:
DDKWKKKFAWDPPQVVVLVVDVVVDDPVVVVVCVQQFWAPWDWDADNVGRMIMIMTDGDPPGNVVCLVVDPVSLVSLVVCQVTTDDDPSSHTDIGIDDDDDDDD/DDKWKKKFAWDPPQVVVLVVDVVVDDPVVVVVCVQQFWAPWDWDADNVGRMIMIMTDGDPPGNVVCLVVDPVSLVSLVVCQVTTDADPSSHTDIGIDDDDDDDD

pLDDT: mean 98.31, std 0.83, range [94.38, 98.94]

Sequence (208 aa):
MEQIAFTMQLRPGCAEQYRARHDALWPELAVLLHQAGVRDYSIFLDADSGKLFAVLRRTPEHCMDSLPLNPLMQRWWTSMADLMETSRNHQPLTQPLIPMFHLPMEQIAFTMQLRPGCAEQYRARHDALWPELAVLLHQAGVRDYSIFLDADSGKLFAVLRRTPEHCMDSLPLNPLMQRWWTSMADLMETSRNHQPLTQPLIPMFHLP